Protein AF-A0AAD8SDP1-F1 (afdb_monomer)

InterPro domains:
  IPR009457 THH1/TOM1/TOM3 domain [PF06454] (27-296)
  IPR040226 THH1/TOM1/TOM3 [PTHR31142] (24-294)

Organism: Lolium multiflorum (NCBI:txid4521)

Radius of gyration: 23.74 Å; Cα contacts (8 Å, |Δi|>4): 248; chains: 1; bounding box: 88×32×62 Å

Nearest PDB structures (foldseek):
  7f54-assembly1_R  TM=5.900E-01  e=1.034E-01  Homo sapiens
  7piu-assembly1_R  TM=5.967E-01  e=1.520E-01  Homo sapiens
  7jh5-assembly1_A  TM=2.916E-01  e=2.075E+00  synthetic construct
  2v0o-assembly2_C  TM=3.143E-01  e=2.360E+00  Homo sapiens
  4tql-assembly2_B  TM=1.873E-01  e=9.596E-01  synthetic construct

Foldseek 3Di:
DDDDDDPDPDPDDDPVRVVVVVVVVVVVQVVLLPDPVNLLVLLLVLLVLLQVLLVLLVVLLVCQCVQCVPDPDDLSSVLSVLSNVLSNLSSVCSVCVVVLVPPPQLLSLVCSVCVSVLSQLLSLVSVLLVLVQVLCVVVVHDSPVSVVVSVVVSVVLVVVQVVLSVCCRVDVDLVSVLVNLLSSLVSLVVSLVSLCVSLVSSLVVLVPPPPPDPVSVLVSCLSNVLSVLSNVLSVLSNVLSVVCSVDVVSPLSPSSRSVSVSVNCVSNPSVSSVVNCVSVSDHDDRDDPDPPPPDD

Mean predicted aligned error: 8.08 Å

Solvent-accessible surface area (backbone atoms only — not comparable to full-atom values): 15991 Å² total; per-residue (Å²): 143,89,85,90,87,86,80,81,80,83,77,74,73,52,74,65,54,50,50,52,49,51,52,54,52,51,56,50,49,54,56,49,40,74,28,67,68,52,37,51,52,31,32,45,50,49,12,53,52,24,40,51,48,11,50,52,25,44,54,51,32,52,52,46,46,74,64,42,63,88,59,71,94,42,74,66,49,51,41,25,49,42,42,21,50,28,27,38,54,45,13,49,48,34,63,39,36,80,61,53,71,64,50,90,52,67,49,60,45,50,49,65,63,45,50,38,54,51,45,44,50,55,38,54,47,48,52,31,50,51,37,42,41,54,46,26,56,77,64,77,42,86,48,72,64,57,56,53,51,53,52,52,53,50,52,51,51,52,51,54,49,53,52,53,50,55,47,43,62,76,44,89,44,74,69,57,54,38,50,49,32,47,49,56,15,50,55,24,46,52,47,25,50,39,26,54,52,29,35,45,52,40,39,54,57,60,65,71,47,85,77,82,45,76,68,57,51,51,51,40,50,48,47,47,52,46,29,51,46,52,28,53,22,24,48,51,49,20,51,50,31,48,49,29,52,78,33,75,95,62,25,81,88,54,75,56,43,29,68,58,49,44,52,49,49,39,59,53,44,48,50,48,49,48,50,45,52,59,70,61,62,72,72,81,82,70,83,72,90,79,78,74,76,80,89,127

pLDDT: mean 87.0, std 13.59, range [44.19, 98.75]

Secondary structure (DSSP, 8-state):
-----------PPPHHHHHHHHHHHHHHHHHHHT-HHHHHHHHHHHHHHHHHHHHHHHHHHHHHHHH-SSS-S-HHHHHHHHHHHHHHHHHHHHHTHHHHTT-SSHHHHHHHHHHHHHHHHHHHHHHHHHHHHHHHHHTT---HHHHHHHHHHHHHHHHHHHHHHHHHHHS--HHHHHHHHHHHHHHHHHHHHHIIIIIHHHHHHHHHS---SHHHHHHHHHHHHHHHHHHHHHHHHHHHHHHHHH-GGG-TTSTT-HHHHHHHHIIIIIHHHHHHHHHT-PPPPPPPTT--PPP-

Sequence (296 aa):
MRKLASSSLSTLPSPQMAAAAALALGGWWEQVNGSPEWQDGAFFSLSAAYALVSAVALVQLIRIQLRVPEFGWTTQKVFHLMNFIVNGVRAVVFGLHAHVFLFQTKVYTLVLLELPGLLFFSTYTLLVLFWAEIYHQAKNLPTRKLRIIYIAVNSCIYVIQVCIWIYLGIHDNPLVELVCKIFISVISFIALLGFLIYGGRLFFMLRRFPIESKGRRKKLYEVGTVTAICFTCFLIRCIVMAVSSFDTDLSLEVLDHPILDFFYYMLTEILPSALVLFILRKLPPKRVPGQYQPIR

Structure (mmCIF, N/CA/C/O backbone):
data_AF-A0AAD8SDP1-F1
#
_entry.id   AF-A0AAD8SDP1-F1
#
loop_
_atom_site.group_PDB
_atom_site.id
_atom_site.type_symbol
_atom_site.label_atom_id
_atom_site.label_alt_id
_atom_site.label_comp_id
_atom_site.label_asym_id
_atom_site.label_entity_id
_atom_site.label_seq_id
_atom_site.pdbx_PDB_ins_code
_atom_site.Cartn_x
_atom_site.Cartn_y
_atom_site.Cartn_z
_atom_site.occupancy
_atom_site.B_iso_or_equiv
_atom_site.auth_seq_id
_atom_site.auth_comp_id
_atom_site.auth_asym_id
_atom_site.auth_atom_id
_atom_site.pdbx_PDB_model_num
ATOM 1 N N . MET A 1 1 ? 56.414 0.399 35.010 1.00 44.19 1 MET A N 1
ATOM 2 C CA . MET A 1 1 ? 55.399 -0.206 34.118 1.00 44.19 1 MET A CA 1
ATOM 3 C C . MET A 1 1 ? 54.214 0.748 33.967 1.00 44.19 1 MET A C 1
ATOM 5 O O . MET A 1 1 ? 53.343 0.757 34.820 1.00 44.19 1 MET A O 1
ATOM 9 N N . ARG A 1 2 ? 54.207 1.600 32.934 1.00 46.97 2 ARG A N 1
ATOM 10 C CA . ARG A 1 2 ? 53.030 2.356 32.459 1.00 46.97 2 ARG A CA 1
ATOM 11 C C . ARG A 1 2 ? 53.267 2.716 30.990 1.00 46.97 2 ARG A C 1
ATOM 13 O O . ARG A 1 2 ? 53.836 3.750 30.672 1.00 46.97 2 ARG A O 1
ATOM 20 N N . LYS A 1 3 ? 52.880 1.807 30.106 1.00 46.25 3 LYS A N 1
ATOM 21 C CA . LYS A 1 3 ? 52.571 2.067 28.699 1.00 46.25 3 LYS A CA 1
ATOM 22 C C . LYS A 1 3 ? 51.377 1.180 28.404 1.00 46.25 3 LYS A C 1
ATOM 24 O O . LYS A 1 3 ? 51.531 -0.026 28.532 1.00 46.25 3 LYS A O 1
ATOM 29 N N . LEU A 1 4 ? 50.227 1.788 28.125 1.00 50.75 4 LEU A N 1
ATOM 30 C CA . LEU A 1 4 ? 49.092 1.260 27.354 1.00 50.75 4 LEU A CA 1
ATOM 31 C C . LEU A 1 4 ? 47.921 2.236 27.535 1.00 50.75 4 LEU A C 1
ATOM 33 O O . LEU A 1 4 ? 47.039 2.039 28.363 1.00 50.75 4 LEU A O 1
ATOM 37 N N . ALA A 1 5 ? 47.966 3.334 26.787 1.00 51.59 5 ALA A N 1
ATOM 38 C CA . ALA A 1 5 ? 46.816 4.199 26.550 1.00 51.59 5 ALA A CA 1
ATOM 39 C C . ALA A 1 5 ? 47.027 4.924 25.217 1.00 51.59 5 ALA A C 1
ATOM 41 O O . ALA A 1 5 ? 47.398 6.091 25.188 1.00 51.59 5 ALA A O 1
ATOM 42 N N . SER A 1 6 ? 46.865 4.196 24.112 1.00 50.22 6 SER A N 1
ATOM 43 C CA . SER A 1 6 ? 46.609 4.782 22.791 1.00 50.22 6 SER A CA 1
ATOM 44 C C . SER A 1 6 ? 46.143 3.681 21.835 1.00 50.22 6 SER A C 1
ATOM 46 O O . SER A 1 6 ? 46.866 3.272 20.929 1.00 50.22 6 SER A O 1
ATOM 48 N N . SER A 1 7 ? 44.949 3.141 22.065 1.00 49.78 7 SER A N 1
ATOM 49 C CA . SER A 1 7 ? 44.261 2.334 21.060 1.00 49.78 7 SER A CA 1
ATOM 50 C C . SER A 1 7 ? 43.113 3.143 20.469 1.00 49.78 7 SER A C 1
ATOM 52 O O . SER A 1 7 ? 42.308 3.712 21.205 1.00 49.78 7 SER A O 1
ATOM 54 N N . SER A 1 8 ? 43.070 3.128 19.135 1.00 48.78 8 SER A N 1
ATOM 55 C CA . SER A 1 8 ? 41.950 3.472 18.252 1.00 48.78 8 SER A CA 1
ATOM 56 C C . SER A 1 8 ? 41.505 4.938 18.205 1.00 48.78 8 SER A C 1
ATOM 58 O O . SER A 1 8 ? 40.405 5.278 18.629 1.00 48.78 8 SER A O 1
ATOM 60 N N . LEU A 1 9 ? 42.318 5.783 17.561 1.00 47.28 9 LEU A N 1
ATOM 61 C CA . LEU A 1 9 ? 41.767 6.848 16.721 1.00 47.28 9 LEU A CA 1
ATOM 62 C C . LEU A 1 9 ? 41.316 6.176 15.413 1.00 47.28 9 LEU A C 1
ATOM 64 O O . LEU A 1 9 ? 42.135 5.575 14.719 1.00 47.28 9 LEU A O 1
ATOM 68 N N . SER A 1 10 ? 40.020 6.199 15.114 1.00 55.56 10 SER A N 1
ATOM 69 C CA . SER A 1 10 ? 39.463 5.720 13.849 1.00 55.56 10 SER A CA 1
ATOM 70 C C . SER A 1 10 ? 40.080 6.505 12.690 1.00 55.56 10 SER A C 1
ATOM 72 O O . SER A 1 10 ? 39.761 7.670 12.464 1.00 55.56 10 SER A O 1
ATOM 74 N N . THR A 1 11 ? 41.000 5.882 11.954 1.00 61.38 11 THR A N 1
ATOM 75 C CA . THR A 1 11 ? 41.542 6.451 10.719 1.00 61.38 11 THR A CA 1
ATOM 76 C C . THR A 1 11 ? 40.427 6.489 9.685 1.00 61.38 11 THR A C 1
ATOM 78 O O . THR A 1 11 ? 40.026 5.448 9.163 1.00 61.38 11 THR A O 1
ATOM 81 N N . LEU A 1 12 ? 39.901 7.687 9.424 1.00 60.00 12 LEU A N 1
ATOM 82 C CA . LEU A 1 12 ? 39.039 7.943 8.275 1.00 60.00 12 LEU A CA 1
ATOM 83 C C . LEU A 1 12 ? 39.778 7.483 7.004 1.00 60.00 12 LEU A C 1
ATOM 85 O O . LEU A 1 12 ? 40.974 7.768 6.876 1.00 60.00 12 LEU A O 1
ATOM 89 N N . PRO A 1 13 ? 39.117 6.747 6.093 1.00 67.81 13 PRO A N 1
ATOM 90 C CA . PRO A 1 13 ? 39.757 6.267 4.875 1.00 67.81 13 PRO A CA 1
ATOM 91 C C . PRO A 1 13 ? 40.318 7.447 4.079 1.00 67.81 13 PRO A C 1
ATOM 93 O O . PRO A 1 13 ? 39.685 8.501 3.981 1.00 67.81 13 PRO A O 1
ATOM 96 N N . SER A 1 14 ? 41.517 7.279 3.518 1.00 81.19 14 SER A N 1
ATOM 97 C CA . SER A 1 14 ? 42.099 8.305 2.653 1.00 81.19 14 SER A CA 1
ATOM 98 C C . SER A 1 14 ? 41.178 8.549 1.444 1.00 81.19 14 SER A C 1
ATOM 100 O O . SER A 1 14 ? 40.486 7.624 1.007 1.00 81.19 14 SER A O 1
ATOM 102 N N . PRO A 1 15 ? 41.170 9.758 0.853 1.00 80.50 15 PRO A N 1
ATOM 103 C CA . PRO A 1 15 ? 40.333 10.060 -0.313 1.00 80.50 15 PRO A CA 1
ATOM 104 C C . PRO A 1 15 ? 40.520 9.068 -1.471 1.00 80.50 15 PRO A C 1
ATOM 106 O O . PRO A 1 15 ? 39.569 8.735 -2.170 1.00 80.50 15 PRO A O 1
ATOM 109 N N . GLN A 1 16 ? 41.734 8.536 -1.632 1.00 82.56 16 GLN A N 1
ATOM 110 C CA . GLN A 1 16 ? 42.058 7.514 -2.630 1.00 82.56 16 GLN A CA 1
ATOM 111 C C . GLN A 1 16 ? 41.436 6.149 -2.302 1.00 82.56 16 GLN A C 1
ATOM 113 O O . GLN A 1 16 ? 40.917 5.491 -3.198 1.00 82.56 16 GLN A O 1
ATOM 118 N N . MET A 1 17 ? 41.430 5.733 -1.028 1.00 81.19 17 MET A N 1
ATOM 119 C CA . MET A 1 17 ? 40.734 4.512 -0.603 1.00 81.19 17 MET A CA 1
ATOM 120 C C . MET A 1 17 ? 39.218 4.640 -0.768 1.00 81.19 17 MET A C 1
ATOM 122 O O . MET A 1 17 ? 38.573 3.687 -1.195 1.00 81.19 17 MET A O 1
ATOM 126 N N . ALA A 1 18 ? 38.653 5.813 -0.467 1.00 81.50 18 ALA A N 1
ATOM 127 C CA . ALA A 1 18 ? 37.234 6.082 -0.684 1.00 81.50 18 ALA A CA 1
ATOM 128 C C . ALA A 1 18 ? 36.871 6.036 -2.179 1.00 81.50 18 ALA A C 1
ATOM 130 O O . ALA A 1 18 ? 35.878 5.412 -2.543 1.00 81.50 18 ALA A O 1
ATOM 131 N N . ALA A 1 19 ? 37.702 6.620 -3.048 1.00 82.75 19 ALA A N 1
ATOM 132 C CA . ALA A 1 19 ? 37.510 6.573 -4.498 1.00 82.75 19 ALA A CA 1
ATOM 133 C C . ALA A 1 19 ? 37.627 5.146 -5.062 1.00 82.75 19 ALA A C 1
ATOM 135 O O . ALA A 1 19 ? 36.796 4.732 -5.865 1.00 82.75 19 ALA A O 1
ATOM 136 N N . ALA A 1 20 ? 38.613 4.366 -4.607 1.00 83.12 20 ALA A N 1
ATOM 137 C CA . ALA A 1 20 ? 38.768 2.969 -5.009 1.00 83.12 20 ALA A CA 1
ATOM 138 C C . ALA A 1 20 ? 37.588 2.101 -4.542 1.00 83.12 20 ALA A C 1
ATOM 140 O O . ALA A 1 20 ? 37.090 1.279 -5.307 1.00 83.12 20 ALA A O 1
ATOM 141 N N . ALA A 1 21 ? 37.101 2.314 -3.314 1.00 81.81 21 ALA A N 1
ATOM 142 C CA . ALA A 1 21 ? 35.910 1.640 -2.808 1.00 81.81 21 ALA A CA 1
ATOM 143 C C . ALA A 1 21 ? 34.656 2.024 -3.607 1.00 81.81 21 ALA A C 1
ATOM 145 O O . ALA A 1 21 ? 33.867 1.148 -3.941 1.00 81.81 21 ALA A O 1
ATOM 146 N N . ALA A 1 22 ? 34.492 3.301 -3.962 1.00 82.94 22 ALA A N 1
ATOM 147 C CA . ALA A 1 22 ? 33.381 3.760 -4.793 1.00 82.94 22 ALA A CA 1
ATOM 148 C C . ALA A 1 22 ? 33.414 3.137 -6.199 1.00 82.94 22 ALA A C 1
ATOM 150 O O . ALA A 1 22 ? 32.384 2.679 -6.681 1.00 82.94 22 ALA A O 1
ATOM 151 N N . LEU A 1 23 ? 34.592 3.048 -6.826 1.00 84.75 23 LEU A N 1
ATOM 152 C CA . LEU A 1 23 ? 34.765 2.379 -8.120 1.00 84.75 23 LEU A CA 1
ATOM 153 C C . LEU A 1 23 ? 34.481 0.877 -8.038 1.00 84.75 23 LEU A C 1
ATOM 155 O O . LEU A 1 23 ? 33.807 0.333 -8.909 1.00 84.75 23 LEU A O 1
ATOM 159 N N . ALA A 1 24 ? 34.959 0.208 -6.986 1.00 83.19 24 ALA A N 1
ATOM 160 C CA . ALA A 1 24 ? 34.695 -1.211 -6.769 1.00 83.19 24 ALA A CA 1
ATOM 161 C C . ALA A 1 24 ? 33.200 -1.486 -6.536 1.00 83.19 24 ALA A C 1
ATOM 163 O O . ALA A 1 24 ? 32.655 -2.436 -7.092 1.00 83.19 24 ALA A O 1
ATOM 164 N N . LEU A 1 25 ? 32.529 -0.632 -5.757 1.00 82.12 25 LEU A N 1
ATOM 165 C CA . LEU A 1 25 ? 31.082 -0.699 -5.545 1.00 82.12 25 LEU A CA 1
ATOM 166 C C . LEU A 1 25 ? 30.306 -0.436 -6.839 1.00 82.12 25 LEU A C 1
ATOM 168 O O . LEU A 1 25 ? 29.356 -1.160 -7.116 1.00 82.12 25 LEU A O 1
ATOM 172 N N . GLY A 1 26 ? 30.730 0.545 -7.642 1.00 81.44 26 GLY A N 1
ATOM 173 C CA . GLY A 1 26 ? 30.138 0.827 -8.950 1.00 81.44 26 GLY A CA 1
ATOM 174 C C . GLY A 1 26 ? 30.262 -0.358 -9.907 1.00 81.44 26 GLY A C 1
ATOM 175 O O . GLY A 1 26 ? 29.267 -0.801 -10.464 1.00 81.44 26 GLY A O 1
ATOM 176 N N . GLY A 1 27 ? 31.457 -0.946 -10.027 1.00 83.50 27 GLY A N 1
ATOM 177 C CA . GLY A 1 27 ? 31.674 -2.125 -10.873 1.00 83.50 27 GLY A CA 1
ATOM 178 C C . GLY A 1 27 ? 30.872 -3.352 -10.425 1.00 83.50 27 GLY A C 1
ATOM 179 O O . GLY A 1 27 ? 30.352 -4.088 -11.262 1.00 83.50 27 GLY A O 1
ATOM 180 N N . TRP A 1 28 ? 30.722 -3.556 -9.112 1.00 85.62 28 TRP A N 1
ATOM 181 C CA . TRP A 1 28 ? 29.848 -4.602 -8.577 1.00 85.62 28 TRP A CA 1
ATOM 182 C C . TRP A 1 28 ? 28.370 -4.340 -8.898 1.00 85.62 28 TRP A C 1
ATOM 184 O O . TRP A 1 28 ? 27.657 -5.267 -9.273 1.00 85.62 28 TRP A O 1
ATOM 194 N N . TRP A 1 29 ? 27.916 -3.088 -8.789 1.00 80.19 29 TRP A N 1
ATOM 195 C CA . TRP A 1 29 ? 26.534 -2.706 -9.087 1.00 80.19 29 TRP A CA 1
ATOM 196 C C . TRP A 1 29 ? 26.161 -2.983 -10.546 1.00 80.19 29 TRP A C 1
ATOM 198 O O . TRP A 1 29 ? 25.131 -3.602 -10.804 1.00 80.19 29 TRP A O 1
ATOM 208 N N . GLU A 1 30 ? 27.035 -2.618 -11.487 1.00 80.50 30 GLU A N 1
ATOM 209 C CA . GLU A 1 30 ? 26.856 -2.911 -12.916 1.00 80.50 30 GLU A CA 1
ATOM 210 C C . GLU A 1 30 ? 26.750 -4.416 -13.186 1.00 80.50 30 GLU A C 1
ATOM 212 O O . GLU A 1 30 ? 25.873 -4.872 -13.922 1.00 80.50 30 GLU A O 1
ATOM 217 N N . GLN A 1 31 ? 27.604 -5.215 -12.537 1.00 83.19 31 GLN A N 1
ATOM 218 C CA . GLN A 1 31 ? 27.578 -6.669 -12.680 1.00 83.19 31 GLN A CA 1
ATOM 219 C C . GLN A 1 31 ? 26.254 -7.276 -12.195 1.00 83.19 31 GLN A C 1
ATOM 221 O O . GLN A 1 31 ? 25.748 -8.213 -12.814 1.00 83.19 31 GLN A O 1
ATOM 226 N N . VAL A 1 32 ? 25.703 -6.773 -11.088 1.00 82.62 32 VAL A N 1
ATOM 227 C CA . VAL A 1 32 ? 24.428 -7.263 -10.551 1.00 82.62 32 VAL A CA 1
ATOM 228 C C . VAL A 1 32 ? 23.259 -6.827 -11.432 1.00 82.62 32 VAL A C 1
ATOM 230 O O . VAL A 1 32 ? 22.424 -7.667 -11.764 1.00 82.62 32 VAL A O 1
ATOM 233 N N . ASN A 1 33 ? 23.206 -5.560 -11.845 1.00 80.06 33 ASN A N 1
ATOM 234 C CA . ASN A 1 33 ? 22.118 -5.052 -12.687 1.00 80.06 33 ASN A CA 1
ATOM 235 C C . ASN A 1 33 ? 22.022 -5.812 -14.015 1.00 80.06 33 ASN A C 1
ATOM 237 O O . ASN A 1 33 ? 20.927 -6.161 -14.449 1.00 80.06 33 ASN A O 1
ATOM 241 N N . GLY A 1 34 ? 23.170 -6.149 -14.614 1.00 77.12 34 GLY A N 1
ATOM 242 C CA . GLY A 1 34 ? 23.234 -6.923 -15.853 1.00 77.12 34 GLY A CA 1
ATOM 243 C C . GLY A 1 34 ? 23.039 -8.436 -15.696 1.00 77.12 34 GLY A C 1
ATOM 244 O O . GLY A 1 34 ? 23.109 -9.147 -16.697 1.00 77.12 34 GLY A O 1
ATOM 245 N N . SER A 1 35 ? 22.841 -8.962 -14.480 1.00 85.38 35 SER A N 1
ATOM 246 C CA . SER A 1 35 ? 22.752 -10.407 -14.234 1.00 85.38 35 SER A CA 1
ATOM 247 C C . SER A 1 35 ? 21.299 -10.907 -14.195 1.00 85.38 35 SER A C 1
ATOM 249 O O . SER A 1 35 ? 20.569 -10.582 -13.253 1.00 85.38 35 SER A O 1
ATOM 251 N N . PRO A 1 36 ? 20.886 -11.787 -15.132 1.00 84.56 36 PRO A N 1
ATOM 252 C CA . PRO A 1 36 ? 19.542 -12.373 -15.125 1.00 84.56 36 PRO A CA 1
ATOM 253 C C . PRO A 1 36 ? 19.244 -13.190 -13.862 1.00 84.56 36 PRO A C 1
ATOM 255 O O . PRO A 1 36 ? 18.128 -13.170 -13.358 1.00 84.56 36 PRO A O 1
ATOM 258 N N . GLU A 1 37 ? 20.250 -13.869 -13.302 1.00 87.88 37 GLU A N 1
ATOM 259 C CA . GLU A 1 37 ? 20.087 -14.680 -12.088 1.00 87.88 37 GLU A CA 1
ATOM 260 C C . GLU A 1 37 ? 19.731 -13.823 -10.864 1.00 87.88 37 GLU A C 1
ATOM 262 O O . GLU A 1 37 ? 18.890 -14.212 -10.051 1.00 87.88 37 GLU A O 1
ATOM 267 N N . TRP A 1 38 ? 20.341 -12.638 -10.738 1.00 88.81 38 TRP A N 1
ATOM 268 C CA . TRP A 1 38 ? 20.013 -11.690 -9.670 1.00 88.81 38 TRP A CA 1
ATOM 269 C C . TRP A 1 38 ? 18.624 -11.084 -9.852 1.00 88.81 38 TRP A C 1
ATOM 271 O O . TRP A 1 38 ? 17.908 -10.916 -8.862 1.00 88.81 38 TRP A O 1
ATOM 281 N N . GLN A 1 39 ? 18.227 -10.796 -11.095 1.00 87.12 39 GLN A N 1
ATOM 282 C CA . GLN A 1 39 ? 16.882 -10.317 -11.412 1.00 87.12 39 GLN A CA 1
ATOM 283 C C . GLN A 1 39 ? 15.814 -11.358 -11.061 1.00 87.12 39 GLN A C 1
ATOM 285 O O . GLN A 1 39 ? 14.909 -11.074 -10.273 1.00 87.12 39 GLN A O 1
ATOM 290 N N . ASP A 1 40 ? 15.966 -12.589 -11.550 1.00 90.50 40 ASP A N 1
ATOM 291 C CA . ASP A 1 40 ? 15.059 -13.698 -11.249 1.00 90.50 40 ASP A CA 1
ATOM 292 C C . ASP A 1 40 ? 14.995 -13.969 -9.743 1.00 90.50 40 ASP A C 1
ATOM 294 O O . ASP A 1 40 ? 13.912 -14.081 -9.161 1.00 90.50 40 ASP A O 1
ATOM 298 N N . GLY A 1 41 ? 16.155 -14.022 -9.083 1.00 92.12 41 GLY A N 1
ATOM 299 C CA . GLY A 1 41 ? 16.247 -14.217 -7.641 1.00 92.12 41 GLY A CA 1
ATOM 300 C C . GLY A 1 41 ? 15.496 -13.140 -6.854 1.00 92.12 41 GLY A C 1
ATOM 301 O O . GLY A 1 41 ? 14.751 -13.465 -5.922 1.00 92.12 41 GLY A O 1
ATOM 302 N N . ALA A 1 42 ? 15.640 -11.868 -7.237 1.00 92.12 42 ALA A N 1
ATOM 303 C CA . ALA A 1 42 ? 14.946 -10.752 -6.604 1.00 92.12 42 ALA A CA 1
ATOM 304 C C . ALA A 1 42 ? 13.425 -10.832 -6.809 1.00 92.12 42 ALA A C 1
ATOM 306 O O . ALA A 1 42 ? 12.672 -10.760 -5.831 1.00 92.12 42 ALA A O 1
ATOM 307 N N . PHE A 1 43 ? 12.954 -11.037 -8.043 1.00 92.06 43 PHE A N 1
ATOM 308 C CA . PHE A 1 43 ? 11.520 -11.050 -8.345 1.00 92.06 43 PHE A CA 1
ATOM 309 C C . PHE A 1 43 ? 10.803 -12.279 -7.793 1.00 92.06 43 PHE A C 1
ATOM 311 O O . PHE A 1 43 ? 9.732 -12.129 -7.199 1.00 92.06 43 PHE A O 1
ATOM 318 N N . PHE A 1 44 ? 11.402 -13.471 -7.839 1.00 95.19 44 PHE A N 1
ATOM 319 C CA . PHE A 1 44 ? 10.817 -14.636 -7.170 1.00 95.19 44 PHE A CA 1
ATOM 320 C C . PHE A 1 44 ? 10.787 -14.475 -5.647 1.00 95.19 44 PHE A C 1
ATOM 322 O O . PHE A 1 44 ? 9.806 -14.868 -5.009 1.00 95.19 44 PHE A O 1
ATOM 329 N N . SER A 1 45 ? 11.802 -13.837 -5.055 1.00 96.25 45 SER A N 1
ATOM 330 C CA . SER A 1 45 ? 11.798 -13.521 -3.622 1.00 96.25 45 SER A CA 1
ATOM 331 C C . SER A 1 45 ? 10.680 -12.541 -3.256 1.00 96.25 45 SER A C 1
ATOM 333 O O . SER A 1 45 ? 9.956 -12.770 -2.283 1.00 96.25 45 SER A O 1
ATOM 335 N N . LEU A 1 46 ? 10.483 -11.482 -4.053 1.00 96.19 46 LEU A N 1
ATOM 336 C CA . LEU A 1 46 ? 9.356 -10.560 -3.890 1.00 96.19 46 LEU A CA 1
ATOM 337 C C . LEU A 1 46 ? 8.020 -11.290 -4.043 1.00 96.19 46 LEU A C 1
ATOM 339 O O . LEU A 1 46 ? 7.148 -11.147 -3.186 1.00 96.19 46 LEU A O 1
ATOM 343 N N . SER A 1 47 ? 7.866 -12.103 -5.090 1.00 97.44 47 SER A N 1
ATOM 344 C CA . SER A 1 47 ? 6.655 -12.888 -5.345 1.00 97.44 47 SER A CA 1
ATOM 345 C C . SER A 1 47 ? 6.296 -13.767 -4.145 1.00 97.44 47 SER A C 1
ATOM 347 O O . SER A 1 47 ? 5.173 -13.694 -3.637 1.00 97.44 47 SER A O 1
ATOM 349 N N . ALA A 1 48 ? 7.265 -14.519 -3.615 1.00 98.44 48 ALA A N 1
ATOM 350 C CA . ALA A 1 48 ? 7.075 -15.366 -2.442 1.00 98.44 48 ALA A CA 1
ATOM 351 C C . ALA A 1 48 ? 6.682 -14.557 -1.193 1.00 98.44 48 ALA A C 1
ATOM 353 O O . ALA A 1 48 ? 5.769 -14.945 -0.457 1.00 98.44 48 ALA A O 1
ATOM 354 N N . ALA A 1 49 ? 7.324 -13.409 -0.961 1.00 98.56 49 ALA A N 1
ATOM 355 C CA . ALA A 1 49 ? 7.012 -12.539 0.168 1.00 98.56 49 ALA A CA 1
ATOM 356 C C . ALA A 1 49 ? 5.594 -11.945 0.071 1.00 98.56 49 ALA A C 1
ATOM 358 O O . ALA A 1 49 ? 4.834 -11.995 1.043 1.00 98.56 49 ALA A O 1
ATOM 359 N N . TYR A 1 50 ? 5.194 -11.449 -1.102 1.00 98.62 50 TYR A N 1
ATOM 360 C CA . TYR A 1 50 ? 3.834 -10.966 -1.347 1.00 98.62 50 TYR A CA 1
ATOM 361 C C . TYR A 1 50 ? 2.789 -12.078 -1.212 1.00 98.62 50 TYR A C 1
ATOM 363 O O . TYR A 1 50 ? 1.749 -11.868 -0.581 1.00 98.62 50 TYR A O 1
ATOM 371 N N . ALA A 1 51 ? 3.068 -13.276 -1.734 1.00 98.75 51 ALA A N 1
ATOM 372 C CA . ALA A 1 51 ? 2.182 -14.431 -1.609 1.00 98.75 51 ALA A CA 1
ATOM 373 C C . ALA A 1 51 ? 1.962 -14.807 -0.137 1.00 98.75 51 ALA A C 1
ATOM 375 O O . ALA A 1 51 ? 0.826 -15.049 0.281 1.00 98.75 51 ALA A O 1
ATOM 376 N N . LEU A 1 52 ? 3.021 -14.774 0.679 1.00 98.75 52 LEU A N 1
ATOM 377 C CA . LEU A 1 52 ? 2.926 -15.009 2.118 1.00 98.75 52 LEU A CA 1
ATOM 378 C C . LEU A 1 52 ? 2.042 -13.961 2.810 1.00 98.75 52 LEU A C 1
ATOM 380 O O . LEU A 1 52 ? 1.148 -14.321 3.580 1.00 98.75 52 LEU A O 1
ATOM 384 N N . VAL A 1 53 ? 2.249 -12.670 2.532 1.00 98.69 53 VAL A N 1
ATOM 385 C CA . VAL A 1 53 ? 1.427 -11.590 3.107 1.00 98.69 53 VAL A CA 1
ATOM 386 C C . VAL A 1 53 ? -0.038 -11.721 2.674 1.00 98.69 53 VAL A C 1
ATOM 388 O O . VAL A 1 53 ? -0.939 -11.602 3.509 1.00 98.69 53 VAL A O 1
ATOM 391 N N . SER A 1 54 ? -0.282 -12.029 1.397 1.00 98.75 54 SER A N 1
ATOM 392 C CA . SER A 1 54 ? -1.618 -12.276 0.846 1.00 98.75 54 SER A CA 1
ATOM 393 C C . SER A 1 54 ? -2.315 -13.438 1.565 1.00 98.75 54 SER A C 1
ATOM 395 O O . SER A 1 54 ? -3.436 -13.283 2.062 1.00 98.75 54 SER A O 1
ATOM 397 N N . ALA A 1 55 ? -1.626 -14.571 1.736 1.00 98.69 55 ALA A N 1
ATOM 398 C CA . ALA A 1 55 ? -2.145 -15.730 2.458 1.00 98.69 55 ALA A CA 1
ATOM 399 C C . ALA A 1 55 ? -2.475 -15.398 3.924 1.00 98.69 55 ALA A C 1
ATOM 401 O O . ALA A 1 55 ? -3.547 -15.756 4.418 1.00 98.69 55 ALA A O 1
ATOM 402 N N . VAL A 1 56 ? -1.603 -14.656 4.619 1.00 98.56 56 VAL A N 1
ATOM 403 C CA . VAL A 1 56 ? -1.863 -14.196 5.993 1.00 98.56 56 VAL A CA 1
ATOM 404 C C . VAL A 1 56 ? -3.116 -13.319 6.053 1.00 98.56 56 VAL A C 1
ATOM 406 O O . VAL A 1 56 ? -3.952 -13.522 6.938 1.00 98.56 56 VAL A O 1
ATOM 409 N N . ALA A 1 57 ? -3.284 -12.378 5.120 1.00 98.44 57 ALA A N 1
ATOM 410 C CA . ALA A 1 57 ? -4.463 -11.517 5.059 1.00 98.44 57 ALA A CA 1
ATOM 411 C C . ALA A 1 57 ? -5.755 -12.326 4.843 1.00 98.44 57 ALA A C 1
ATOM 413 O O . ALA A 1 57 ? -6.748 -12.092 5.539 1.00 98.44 57 ALA A O 1
ATOM 414 N N . LEU A 1 58 ? -5.728 -13.326 3.955 1.00 98.56 58 LEU A N 1
ATOM 415 C CA . LEU A 1 58 ? -6.863 -14.218 3.706 1.00 98.56 58 LEU A CA 1
ATOM 416 C C . LEU A 1 58 ? -7.218 -15.054 4.940 1.00 98.56 58 LEU A C 1
ATOM 418 O O . LEU A 1 58 ? -8.381 -15.116 5.340 1.00 98.56 58 LEU A O 1
ATOM 422 N N . VAL A 1 59 ? -6.220 -15.652 5.595 1.00 98.31 59 VAL A N 1
ATOM 423 C CA . VAL A 1 59 ? -6.429 -16.416 6.833 1.00 98.31 59 VAL A CA 1
ATOM 424 C C . VAL A 1 59 ? -7.029 -15.522 7.920 1.00 98.31 59 VAL A C 1
ATOM 426 O O . VAL A 1 59 ? -7.956 -15.936 8.620 1.00 98.31 59 VAL A O 1
ATOM 429 N N . GLN A 1 60 ? -6.549 -14.283 8.063 1.00 97.88 60 GLN A N 1
ATOM 430 C CA . GLN A 1 60 ? -7.123 -13.319 9.003 1.00 97.88 60 GLN A CA 1
ATOM 431 C C . GLN A 1 60 ? -8.579 -12.976 8.655 1.00 97.88 60 GLN A C 1
ATOM 433 O O . GLN A 1 60 ? -9.425 -12.992 9.553 1.00 97.88 60 GLN A O 1
ATOM 438 N N . LEU A 1 61 ? -8.898 -12.743 7.378 1.00 97.56 61 LEU A N 1
ATOM 439 C CA . LEU A 1 61 ? -10.264 -12.493 6.910 1.00 97.56 61 LEU A CA 1
ATOM 440 C C . LEU A 1 61 ? -11.204 -13.656 7.250 1.00 97.56 61 LEU A C 1
ATOM 442 O O . LEU A 1 61 ? -12.246 -13.437 7.871 1.00 97.56 61 LEU A O 1
ATOM 446 N N . ILE A 1 62 ? -10.816 -14.888 6.907 1.00 97.12 62 ILE A N 1
ATOM 447 C CA . ILE A 1 62 ? -11.598 -16.101 7.189 1.00 97.12 62 ILE A CA 1
ATOM 448 C C . ILE A 1 62 ? -11.827 -16.239 8.695 1.00 97.12 62 ILE A C 1
ATOM 450 O O . ILE A 1 62 ? -12.958 -16.427 9.145 1.00 97.12 62 ILE A O 1
ATOM 454 N N . ARG A 1 63 ? -10.775 -16.069 9.505 1.00 96.25 63 ARG A N 1
ATOM 455 C CA . ARG A 1 63 ? -10.887 -16.131 10.969 1.00 96.25 63 ARG A CA 1
ATOM 456 C C . ARG A 1 63 ? -11.855 -15.092 11.521 1.00 96.25 63 ARG A C 1
ATOM 458 O O . ARG A 1 63 ? -12.588 -15.408 12.453 1.00 96.25 63 ARG A O 1
ATOM 465 N N . ILE A 1 64 ? -11.867 -13.872 10.984 1.00 94.94 64 ILE A N 1
ATOM 466 C CA . ILE A 1 64 ? -12.809 -12.827 11.405 1.00 94.94 64 ILE A CA 1
ATOM 467 C C . ILE A 1 64 ? -14.235 -13.194 10.980 1.00 94.94 64 ILE A C 1
ATOM 469 O O . ILE A 1 64 ? -15.140 -13.109 11.806 1.00 94.94 64 ILE A O 1
ATOM 473 N N . GLN A 1 65 ? -14.441 -13.644 9.739 1.00 94.69 65 GLN A N 1
ATOM 474 C CA . GLN A 1 65 ? -15.760 -14.035 9.233 1.00 94.69 65 GLN A CA 1
ATOM 475 C C . GLN A 1 65 ? -16.373 -15.188 10.040 1.00 94.69 65 GLN A C 1
ATOM 477 O O . GLN A 1 65 ? -17.548 -15.126 10.383 1.00 94.69 65 GLN A O 1
ATOM 482 N N . LEU A 1 66 ? -15.574 -16.194 10.405 1.00 93.88 66 LEU A N 1
ATOM 483 C CA . LEU A 1 66 ? -16.019 -17.319 11.234 1.00 93.88 66 LEU A CA 1
ATOM 484 C C . LEU A 1 66 ? -16.215 -16.938 12.708 1.00 93.88 66 LEU A C 1
ATOM 486 O O . LEU A 1 66 ? -17.036 -17.530 13.404 1.00 93.88 66 LEU A O 1
ATOM 490 N N . ARG A 1 67 ? -15.442 -15.972 13.221 1.00 92.81 67 ARG A N 1
ATOM 491 C CA . ARG A 1 67 ? -15.532 -15.524 14.620 1.00 92.81 67 ARG A CA 1
ATOM 492 C C . ARG A 1 67 ? -16.802 -14.724 14.886 1.00 92.81 67 ARG A C 1
ATOM 494 O O . ARG A 1 67 ? -17.326 -14.823 15.994 1.00 92.81 67 ARG A O 1
ATOM 501 N N . VAL A 1 68 ? -17.202 -13.910 13.914 1.00 91.31 68 VAL A N 1
ATOM 502 C CA . VAL A 1 68 ? -18.315 -12.961 13.996 1.00 91.31 68 VAL A CA 1
ATOM 503 C C . VAL A 1 68 ? -19.092 -12.897 12.667 1.00 91.31 68 VAL A C 1
ATOM 505 O O . VAL A 1 68 ? -18.995 -11.904 11.929 1.00 91.31 68 VAL A O 1
ATOM 508 N N . PRO A 1 69 ? -19.832 -13.964 12.310 1.00 88.31 69 PRO A N 1
ATOM 509 C CA . PRO A 1 69 ? -20.636 -13.993 11.089 1.00 88.31 69 PRO A CA 1
ATOM 510 C C . PRO A 1 69 ? -21.814 -13.006 11.121 1.00 88.31 69 PRO A C 1
ATOM 512 O O . PRO A 1 69 ? -22.244 -12.543 10.069 1.00 88.31 69 PRO A O 1
ATOM 515 N N . GLU A 1 70 ? -22.311 -12.652 12.309 1.00 89.38 70 GLU A N 1
ATOM 516 C CA . GLU A 1 70 ? -23.477 -11.785 12.508 1.00 89.38 70 GLU A CA 1
ATOM 517 C C . GLU A 1 70 ? -23.222 -10.318 12.141 1.00 89.38 70 GLU A C 1
ATOM 519 O O . GLU A 1 70 ? -24.126 -9.604 11.707 1.00 89.38 70 GLU A O 1
ATOM 524 N N . PHE A 1 71 ? -21.981 -9.856 12.291 1.00 83.31 71 PHE A N 1
ATOM 525 C CA . PHE A 1 71 ? -21.573 -8.556 11.784 1.00 83.31 71 PHE A CA 1
ATOM 526 C C . PHE A 1 71 ? -21.200 -8.769 10.321 1.00 83.31 71 PHE A C 1
ATOM 528 O O . PHE A 1 71 ? -20.243 -9.488 10.062 1.00 83.31 71 PHE A O 1
ATOM 535 N N . GLY A 1 72 ? -21.943 -8.185 9.376 1.00 89.44 72 GLY A N 1
ATOM 536 C CA . GLY A 1 72 ? -21.700 -8.326 7.932 1.00 89.44 72 GLY A CA 1
ATOM 537 C C . GLY A 1 72 ? -20.327 -7.802 7.468 1.00 89.44 72 GLY A C 1
ATOM 538 O O . GLY A 1 72 ? -19.293 -8.006 8.110 1.00 89.44 72 GLY A O 1
ATOM 539 N N . TRP A 1 73 ? -20.272 -7.108 6.333 1.00 92.94 73 TRP A N 1
ATOM 540 C CA . TRP A 1 73 ? -19.009 -6.565 5.818 1.00 92.94 73 TRP A CA 1
ATOM 541 C C . TRP A 1 73 ? -18.571 -5.306 6.578 1.00 92.94 73 TRP A C 1
ATOM 543 O O . TRP A 1 73 ? -19.034 -4.197 6.319 1.00 92.94 73 TRP A O 1
ATOM 553 N N . THR A 1 74 ? -17.662 -5.484 7.540 1.00 92.88 74 THR A N 1
ATOM 554 C CA . THR A 1 74 ? -17.051 -4.387 8.306 1.00 92.88 74 THR A CA 1
ATOM 555 C C . THR A 1 74 ? -15.828 -3.815 7.588 1.00 92.88 74 THR A C 1
ATOM 557 O O . THR A 1 74 ? -15.178 -4.510 6.808 1.00 92.88 74 THR A O 1
ATOM 560 N N . THR A 1 75 ? -15.444 -2.575 7.916 1.00 92.62 75 THR A N 1
ATOM 561 C CA . THR A 1 75 ? -14.220 -1.938 7.391 1.00 92.62 75 THR A CA 1
ATOM 562 C C . THR A 1 75 ? -12.974 -2.805 7.616 1.00 92.62 75 THR A C 1
ATOM 564 O O . THR A 1 75 ? -12.109 -2.870 6.752 1.00 92.62 75 THR A O 1
ATOM 567 N N . GLN A 1 76 ? -12.905 -3.537 8.735 1.00 93.25 76 GLN A N 1
ATOM 568 C CA . GLN A 1 76 ? -11.814 -4.476 9.010 1.00 93.25 76 GLN A CA 1
ATOM 569 C C . GLN A 1 76 ? -11.791 -5.651 8.018 1.00 93.25 76 GLN A C 1
ATOM 571 O O . GLN A 1 76 ? -10.731 -5.980 7.494 1.00 93.25 76 GLN A O 1
ATOM 576 N N . LYS A 1 77 ? -12.944 -6.276 7.731 1.00 95.44 77 LYS A N 1
ATOM 577 C CA . LYS A 1 77 ? -13.028 -7.366 6.742 1.00 95.44 77 LYS A CA 1
ATOM 578 C C . LYS A 1 77 ? -12.648 -6.870 5.347 1.00 95.44 77 LYS A C 1
ATOM 580 O O . LYS A 1 77 ? -11.879 -7.532 4.660 1.00 95.44 77 LYS A O 1
ATOM 585 N N . VAL A 1 78 ? -13.120 -5.680 4.969 1.00 96.94 78 VAL A N 1
ATOM 586 C CA . VAL A 1 78 ? -12.752 -5.040 3.697 1.00 96.94 78 VAL A CA 1
ATOM 587 C C . VAL A 1 78 ? -11.245 -4.774 3.639 1.00 96.94 78 VAL A C 1
ATOM 589 O O . VAL A 1 78 ? -10.618 -5.120 2.648 1.00 96.94 78 VAL A O 1
ATOM 592 N N . PHE A 1 79 ? -10.632 -4.264 4.710 1.00 97.44 79 PHE A N 1
ATOM 593 C CA . PHE A 1 79 ? -9.186 -4.029 4.761 1.00 97.44 79 PHE A CA 1
ATOM 594 C C . PHE A 1 79 ? -8.363 -5.310 4.548 1.00 97.44 79 PHE A C 1
ATOM 596 O O . PHE A 1 79 ? -7.392 -5.296 3.792 1.00 97.44 79 PHE A O 1
ATOM 603 N N . HIS A 1 80 ? -8.750 -6.431 5.168 1.00 98.00 80 HIS A N 1
ATOM 604 C CA . HIS A 1 80 ? -8.070 -7.714 4.951 1.00 98.00 80 HIS A CA 1
ATOM 605 C C . HIS A 1 80 ? -8.309 -8.275 3.545 1.00 98.00 80 HIS A C 1
ATOM 607 O O . HIS A 1 80 ? -7.373 -8.792 2.943 1.00 98.00 80 HIS A O 1
ATOM 613 N N . LEU A 1 81 ? -9.524 -8.137 3.004 1.00 98.44 81 LEU A N 1
ATOM 614 C CA . LEU A 1 81 ? -9.828 -8.527 1.626 1.00 98.44 81 LEU A CA 1
ATOM 615 C C . LEU A 1 81 ? -8.984 -7.733 0.624 1.00 98.44 81 LEU A C 1
ATOM 617 O O . LEU A 1 81 ? -8.376 -8.318 -0.266 1.00 98.44 81 LEU A O 1
ATOM 621 N N . MET A 1 82 ? -8.903 -6.414 0.791 1.00 98.25 82 MET A N 1
ATOM 622 C CA . MET A 1 82 ? -8.091 -5.563 -0.075 1.00 98.25 82 MET A CA 1
ATOM 623 C C . MET A 1 82 ? -6.602 -5.902 0.040 1.00 98.25 82 MET A C 1
ATOM 625 O O . MET A 1 82 ? -5.938 -5.991 -0.984 1.00 98.25 82 MET A O 1
ATOM 629 N N . ASN A 1 83 ? -6.095 -6.190 1.248 1.00 98.38 83 ASN A N 1
ATOM 630 C CA . ASN A 1 83 ? -4.723 -6.676 1.436 1.00 98.38 83 ASN A CA 1
ATOM 631 C C . ASN A 1 83 ? -4.471 -8.016 0.732 1.00 98.38 83 ASN A C 1
ATOM 633 O O . ASN A 1 83 ? -3.425 -8.181 0.109 1.00 98.38 83 ASN A O 1
ATOM 637 N N . PHE A 1 84 ? -5.410 -8.961 0.815 1.00 98.62 84 PHE A N 1
ATOM 638 C CA . PHE A 1 84 ? -5.324 -10.227 0.087 1.00 98.62 84 PHE A CA 1
ATOM 639 C C . PHE A 1 84 ? -5.213 -9.982 -1.424 1.00 98.62 84 PHE A C 1
ATOM 641 O O . PHE A 1 84 ? -4.299 -10.512 -2.054 1.00 98.62 84 PHE A O 1
ATOM 648 N N . ILE A 1 85 ? -6.081 -9.127 -1.974 1.00 98.44 85 ILE A N 1
ATOM 649 C CA . ILE A 1 85 ? -6.106 -8.802 -3.405 1.00 98.44 85 ILE A CA 1
ATOM 650 C C . ILE A 1 85 ? -4.820 -8.092 -3.830 1.00 98.44 85 ILE A C 1
ATOM 652 O O . ILE A 1 85 ? -4.153 -8.570 -4.738 1.00 98.44 85 ILE A O 1
ATOM 656 N N . VAL A 1 86 ? -4.437 -6.986 -3.184 1.00 97.81 86 VAL A N 1
ATOM 657 C CA . VAL A 1 86 ? -3.278 -6.190 -3.621 1.00 97.81 86 VAL A CA 1
ATOM 658 C C . VAL A 1 86 ? -1.980 -6.990 -3.564 1.00 97.81 86 VAL A C 1
ATOM 660 O O . VAL A 1 86 ? -1.249 -7.034 -4.551 1.00 97.81 86 VAL A O 1
ATOM 663 N N . ASN A 1 87 ? -1.725 -7.691 -2.454 1.00 98.50 87 ASN A N 1
ATOM 664 C CA . ASN A 1 87 ? -0.526 -8.514 -2.319 1.00 98.50 87 ASN A CA 1
ATOM 665 C C . ASN A 1 87 ? -0.597 -9.733 -3.253 1.00 98.50 87 ASN A C 1
ATOM 667 O O . ASN A 1 87 ? 0.417 -10.133 -3.804 1.00 98.50 87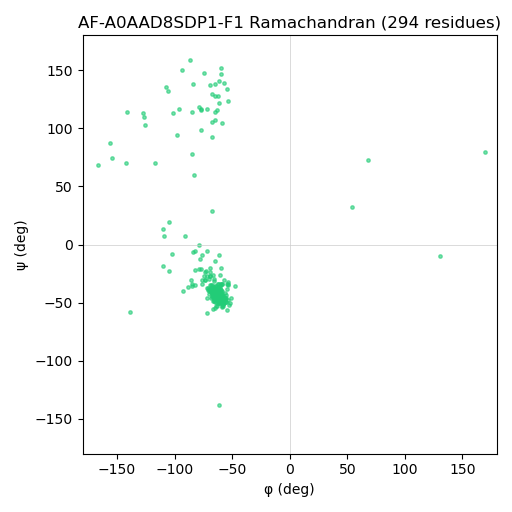 ASN A O 1
ATOM 671 N N . GLY A 1 88 ? -1.784 -10.305 -3.480 1.00 98.25 88 GLY A N 1
ATOM 672 C CA . GLY A 1 88 ? -1.965 -11.434 -4.396 1.00 98.25 88 GLY A CA 1
ATOM 673 C C . GLY A 1 88 ? -1.686 -11.060 -5.852 1.00 98.25 88 GLY A C 1
ATOM 674 O O . GLY A 1 88 ? -0.911 -11.737 -6.519 1.00 98.25 88 GLY A O 1
ATOM 675 N N . VAL A 1 89 ? -2.251 -9.946 -6.330 1.00 96.81 89 VAL A N 1
ATOM 676 C CA . VAL A 1 89 ? -1.981 -9.424 -7.679 1.00 96.81 89 VAL A CA 1
ATOM 677 C C . VAL A 1 89 ? -0.492 -9.121 -7.833 1.00 96.81 89 VAL A C 1
ATOM 679 O O . VAL A 1 89 ? 0.114 -9.537 -8.814 1.00 96.81 89 VAL A O 1
ATOM 682 N N . ARG A 1 90 ? 0.125 -8.468 -6.842 1.00 96.00 90 ARG A N 1
ATOM 683 C CA . ARG A 1 90 ? 1.558 -8.161 -6.868 1.00 96.00 90 ARG A CA 1
ATOM 684 C C . ARG A 1 90 ? 2.431 -9.421 -6.898 1.00 96.00 90 ARG A C 1
ATOM 686 O O . ARG A 1 90 ? 3.391 -9.472 -7.661 1.00 96.00 90 ARG A O 1
ATOM 693 N N . ALA A 1 91 ? 2.070 -10.454 -6.133 1.00 97.62 91 ALA A N 1
ATOM 694 C CA . ALA A 1 91 ? 2.758 -11.744 -6.158 1.00 97.62 91 ALA A CA 1
ATOM 695 C C . ALA A 1 91 ? 2.712 -12.390 -7.548 1.00 97.62 91 ALA A C 1
ATOM 697 O O . ALA A 1 91 ? 3.726 -12.907 -8.010 1.00 97.62 91 ALA A O 1
ATOM 698 N N . VAL A 1 92 ? 1.558 -12.332 -8.220 1.00 95.69 92 VAL A N 1
ATOM 699 C CA . VAL A 1 92 ? 1.393 -12.849 -9.585 1.00 95.69 92 VAL A CA 1
ATOM 700 C C . VAL A 1 92 ? 2.230 -12.051 -10.581 1.00 95.69 92 VAL A C 1
ATOM 702 O O . VAL A 1 92 ? 2.923 -12.660 -11.386 1.00 95.69 92 VAL A O 1
ATOM 705 N N . VAL A 1 93 ? 2.223 -10.715 -10.502 1.00 93.06 93 VAL A N 1
ATOM 706 C CA . VAL A 1 93 ? 3.025 -9.851 -11.388 1.00 93.06 93 VAL A CA 1
ATOM 707 C C . VAL A 1 93 ? 4.512 -10.199 -11.295 1.00 93.06 93 VAL A C 1
ATOM 709 O O . VAL A 1 93 ? 5.136 -10.441 -12.322 1.00 93.06 93 VAL A O 1
ATOM 712 N N . PHE A 1 94 ? 5.064 -10.314 -10.082 1.0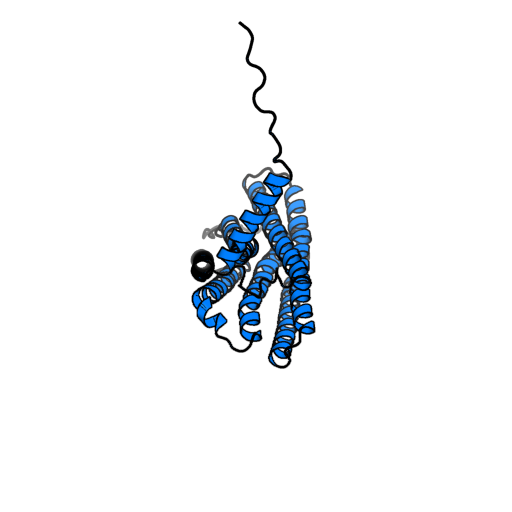0 92.94 94 PHE A N 1
ATOM 713 C CA . PHE A 1 94 ? 6.468 -10.702 -9.904 1.00 92.94 94 PHE A CA 1
ATOM 714 C C . PHE A 1 94 ? 6.745 -12.180 -10.186 1.00 92.94 94 PHE A C 1
ATOM 716 O O . PHE A 1 94 ? 7.836 -12.515 -10.613 1.00 92.94 94 PHE A O 1
ATOM 723 N N . GLY A 1 95 ? 5.790 -13.081 -9.951 1.00 93.19 95 GLY A N 1
ATOM 724 C CA . GLY A 1 95 ? 5.976 -14.509 -10.236 1.00 93.19 95 GLY A CA 1
ATOM 725 C C . GLY A 1 95 ? 5.928 -14.830 -11.731 1.00 93.19 95 GLY A C 1
ATOM 726 O O . GLY A 1 95 ? 6.469 -15.841 -12.169 1.00 93.19 95 GLY A O 1
ATOM 727 N N . LEU A 1 96 ? 5.277 -13.966 -12.512 1.00 91.38 96 LEU A N 1
ATOM 728 C CA . LEU A 1 96 ? 5.196 -14.041 -13.966 1.00 91.38 96 LEU A CA 1
ATOM 729 C C . LEU A 1 96 ? 6.091 -13.000 -14.642 1.00 91.38 96 LEU A C 1
ATOM 731 O O . LEU A 1 96 ? 5.867 -12.708 -15.816 1.00 91.38 96 LEU A O 1
ATOM 735 N N . HIS A 1 97 ? 7.086 -12.446 -13.940 1.00 86.50 97 HIS A N 1
ATOM 736 C CA . HIS A 1 97 ? 7.890 -11.319 -14.418 1.00 86.50 97 HIS A CA 1
ATOM 737 C C . HIS A 1 97 ? 8.443 -11.575 -15.823 1.00 86.50 97 HIS A C 1
ATOM 739 O O . HIS A 1 97 ? 8.210 -10.768 -16.714 1.00 86.50 97 HIS A O 1
ATOM 745 N N . ALA A 1 98 ? 9.007 -12.762 -16.078 1.00 82.00 98 ALA A N 1
ATOM 746 C CA . ALA A 1 98 ? 9.514 -13.155 -17.395 1.00 82.00 98 ALA A CA 1
ATOM 747 C C . ALA A 1 98 ? 8.483 -13.003 -18.531 1.00 82.00 98 ALA A C 1
ATOM 749 O O . ALA A 1 98 ? 8.851 -12.650 -19.643 1.00 82.00 98 ALA A O 1
ATOM 750 N N . HIS A 1 99 ? 7.191 -13.226 -18.266 1.00 81.25 99 HIS A N 1
ATOM 751 C CA . HIS A 1 99 ? 6.117 -13.042 -19.250 1.00 81.25 99 HIS A CA 1
ATOM 752 C C . HIS A 1 99 ? 5.633 -11.593 -19.316 1.00 81.25 99 HIS A C 1
ATOM 754 O O . HIS A 1 99 ? 5.304 -11.107 -20.395 1.00 81.25 99 HIS A O 1
ATOM 760 N N . VAL A 1 100 ? 5.608 -10.895 -18.176 1.00 75.81 100 VAL A N 1
ATOM 761 C CA . VAL A 1 100 ? 5.286 -9.462 -18.105 1.00 75.81 100 VAL A CA 1
ATOM 762 C C . VAL A 1 100 ? 6.279 -8.648 -18.943 1.00 75.81 100 VAL A C 1
ATOM 764 O O . VAL A 1 100 ? 5.888 -7.696 -19.609 1.00 75.81 100 VAL A O 1
ATOM 767 N N . PHE A 1 101 ? 7.540 -9.070 -19.003 1.00 67.88 101 PHE A N 1
ATOM 768 C CA . PHE A 1 101 ? 8.572 -8.411 -19.806 1.00 67.88 101 PHE A CA 1
ATOM 769 C C . PHE A 1 101 ? 8.520 -8.721 -21.305 1.00 67.88 101 PHE A C 1
ATOM 771 O O . PHE A 1 101 ? 9.155 -8.024 -22.091 1.00 67.88 101 PHE A O 1
ATOM 778 N N . LEU A 1 102 ? 7.741 -9.721 -21.732 1.00 74.12 102 LEU A N 1
ATOM 779 C CA . LEU A 1 102 ? 7.568 -10.045 -23.154 1.00 74.12 102 LEU A CA 1
ATOM 780 C C . LEU A 1 102 ? 6.495 -9.187 -23.836 1.00 74.12 102 LEU A C 1
ATOM 782 O O . LEU A 1 102 ? 6.318 -9.283 -25.055 1.00 74.12 102 LEU A O 1
ATOM 786 N N . PHE A 1 103 ? 5.762 -8.357 -23.083 1.00 72.44 103 PHE A N 1
ATOM 787 C CA . PHE A 1 103 ? 4.774 -7.465 -23.674 1.00 72.44 103 PHE A CA 1
ATOM 788 C C . PHE A 1 103 ? 5.457 -6.432 -24.574 1.00 72.44 103 PHE A C 1
ATOM 790 O O . PHE A 1 103 ? 6.164 -5.543 -24.117 1.00 72.44 103 PHE A O 1
ATOM 797 N N . GLN A 1 104 ? 5.172 -6.523 -25.874 1.00 62.84 104 GLN A N 1
ATOM 798 C CA . GLN A 1 104 ? 5.679 -5.597 -26.892 1.00 62.84 104 GLN A CA 1
ATOM 799 C C . GLN A 1 104 ? 5.232 -4.145 -26.644 1.00 62.84 104 GLN A C 1
ATOM 801 O O . GLN A 1 104 ? 5.898 -3.208 -27.070 1.00 62.84 104 GLN A O 1
ATOM 806 N N . THR A 1 105 ? 4.098 -3.941 -25.963 1.00 74.88 105 THR A N 1
ATOM 807 C CA . THR A 1 105 ? 3.574 -2.605 -25.652 1.00 74.88 105 THR A CA 1
ATOM 808 C C . THR A 1 105 ? 3.887 -2.231 -24.205 1.00 74.88 105 THR A C 1
ATOM 810 O O . THR A 1 105 ? 3.297 -2.789 -23.277 1.00 74.88 105 THR A O 1
ATOM 813 N N . LYS A 1 106 ? 4.751 -1.221 -24.025 1.00 79.56 106 LYS A N 1
ATOM 814 C CA . LYS A 1 106 ? 5.208 -0.685 -22.725 1.00 79.56 106 LYS A CA 1
ATOM 815 C C . LYS A 1 106 ? 4.068 -0.416 -21.732 1.00 79.56 106 LYS A C 1
ATOM 817 O O . LYS A 1 106 ? 4.212 -0.661 -20.536 1.00 79.56 106 LYS A O 1
ATOM 822 N N . VAL A 1 107 ? 2.911 0.035 -22.225 1.00 84.06 107 VAL A N 1
ATOM 823 C CA . VAL A 1 107 ? 1.742 0.353 -21.389 1.00 84.06 107 VAL A CA 1
ATOM 824 C C . VAL A 1 107 ? 1.239 -0.838 -20.569 1.00 84.06 107 VAL A C 1
ATOM 826 O O . VAL A 1 107 ? 0.791 -0.645 -19.444 1.00 84.06 107 VAL A O 1
ATOM 829 N N . TYR A 1 108 ? 1.323 -2.073 -21.077 1.00 84.50 108 TYR A N 1
ATOM 830 C CA . TYR A 1 108 ? 0.840 -3.238 -20.331 1.00 84.50 108 TYR A CA 1
ATOM 831 C C . TYR A 1 108 ? 1.714 -3.516 -19.111 1.00 84.50 108 TYR A C 1
ATOM 833 O O . TYR A 1 108 ? 1.191 -3.767 -18.025 1.00 84.50 108 TYR A O 1
ATOM 841 N N . THR A 1 109 ? 3.030 -3.392 -19.269 1.00 85.06 109 THR A N 1
ATOM 842 C CA . THR A 1 109 ? 3.990 -3.483 -18.167 1.00 85.06 109 THR A CA 1
ATOM 843 C C . THR A 1 109 ? 3.733 -2.385 -17.136 1.00 85.06 109 THR A C 1
ATOM 845 O O . THR A 1 109 ? 3.598 -2.689 -15.952 1.00 85.06 109 THR A O 1
ATOM 848 N N . LEU A 1 110 ? 3.541 -1.136 -17.580 1.00 86.81 110 LEU A N 1
ATOM 849 C CA . LEU A 1 110 ? 3.198 -0.012 -16.697 1.00 86.81 110 LEU A CA 1
ATOM 850 C C . LEU A 1 110 ? 1.923 -0.282 -15.892 1.00 86.81 110 LEU A C 1
ATOM 852 O O . LEU A 1 110 ? 1.937 -0.189 -14.669 1.00 86.81 110 LEU A O 1
ATOM 856 N N . VAL A 1 111 ? 0.837 -0.701 -16.547 1.00 90.31 111 VAL A N 1
ATOM 857 C CA . VAL A 1 111 ? -0.434 -1.018 -15.875 1.00 90.31 111 VAL A CA 1
ATOM 858 C C . VAL A 1 111 ? -0.244 -2.109 -14.819 1.00 90.31 111 VAL A C 1
ATOM 860 O O . VAL A 1 111 ? -0.747 -1.979 -13.702 1.00 90.31 111 VAL A O 1
ATOM 863 N N . LEU A 1 112 ? 0.485 -3.182 -15.142 1.00 90.12 112 LEU A N 1
ATOM 864 C CA . LEU A 1 112 ? 0.719 -4.300 -14.222 1.00 90.12 112 LEU A CA 1
ATOM 865 C C . LEU A 1 112 ? 1.562 -3.896 -13.002 1.00 90.12 112 LEU A C 1
ATOM 867 O O . LEU A 1 112 ? 1.349 -4.429 -11.909 1.00 90.12 112 LEU A O 1
ATOM 871 N N . LEU A 1 113 ? 2.468 -2.930 -13.156 1.00 88.44 113 LEU A N 1
ATOM 872 C CA . LEU A 1 113 ? 3.293 -2.399 -12.069 1.00 88.44 113 LEU A CA 1
ATOM 873 C C . LEU A 1 113 ? 2.585 -1.295 -11.267 1.00 88.44 113 LEU A C 1
ATOM 875 O O . LEU A 1 113 ? 2.736 -1.217 -10.047 1.00 88.44 113 LEU A O 1
ATOM 879 N N . GLU A 1 114 ? 1.756 -0.465 -11.886 1.00 91.31 114 GLU A N 1
ATOM 880 C CA . GLU A 1 114 ? 1.120 0.670 -11.212 1.00 91.31 114 GLU A CA 1
ATOM 881 C C . GLU A 1 114 ? -0.216 0.308 -10.551 1.00 91.31 114 GLU A C 1
ATOM 883 O O . GLU A 1 114 ? -0.507 0.784 -9.447 1.00 91.31 114 GLU A O 1
ATOM 888 N N . LEU A 1 115 ? -1.019 -0.575 -11.159 1.00 93.81 115 LEU A N 1
ATOM 889 C CA . LEU A 1 115 ? -2.339 -0.950 -10.640 1.00 93.81 115 LEU A CA 1
ATOM 890 C C . LEU A 1 115 ? -2.292 -1.470 -9.194 1.00 93.81 115 LEU A C 1
ATOM 892 O O . LEU A 1 115 ? -3.094 -1.002 -8.378 1.00 93.81 115 LEU A O 1
ATOM 896 N N . PRO A 1 116 ? -1.375 -2.376 -8.798 1.00 94.75 116 PRO A N 1
ATOM 897 C CA . PRO A 1 116 ? -1.330 -2.810 -7.409 1.00 94.75 116 PRO A CA 1
ATOM 898 C C . PRO A 1 116 ? -0.849 -1.687 -6.474 1.00 94.75 116 PRO A C 1
ATOM 900 O O . PRO A 1 116 ? -1.254 -1.650 -5.316 1.00 94.75 116 PRO A O 1
ATOM 903 N N . GLY A 1 117 ? -0.098 -0.699 -6.976 1.00 94.56 117 GLY A N 1
ATOM 904 C CA . GLY A 1 117 ? 0.246 0.511 -6.223 1.00 94.56 117 GLY A CA 1
ATOM 905 C C . GLY A 1 117 ? -0.984 1.374 -5.917 1.00 94.56 117 GLY A C 1
ATOM 906 O O . GLY A 1 117 ? -1.136 1.871 -4.798 1.00 94.56 117 GLY A O 1
ATOM 907 N N . LEU A 1 118 ? -1.916 1.488 -6.868 1.00 96.50 118 LEU A N 1
ATOM 908 C CA . LEU A 1 118 ? -3.208 2.148 -6.648 1.00 96.50 118 LEU A CA 1
ATOM 909 C C . LEU A 1 118 ? -4.103 1.371 -5.680 1.00 96.50 118 LEU A C 1
ATOM 911 O O . LEU A 1 118 ? -4.690 1.959 -4.768 1.00 96.50 118 LEU A O 1
ATOM 915 N N . LEU A 1 119 ? -4.162 0.044 -5.815 1.00 97.44 119 LEU A N 1
ATOM 916 C CA . LEU A 1 119 ? -4.885 -0.807 -4.867 1.00 97.44 119 LEU A CA 1
ATOM 917 C C . LEU A 1 119 ? -4.305 -0.670 -3.454 1.00 97.44 119 LEU A C 1
ATOM 919 O O . LEU A 1 119 ? -5.060 -0.612 -2.478 1.00 97.44 119 LEU A O 1
ATOM 923 N N . PHE A 1 120 ? -2.980 -0.560 -3.330 1.00 97.69 120 PHE A N 1
ATOM 924 C CA . PHE A 1 120 ? -2.301 -0.298 -2.065 1.00 97.69 120 PHE A CA 1
ATOM 925 C C . PHE A 1 120 ? -2.732 1.059 -1.493 1.00 97.69 120 PHE A C 1
ATOM 927 O O . PHE A 1 120 ? -3.190 1.126 -0.350 1.00 97.69 120 PHE A O 1
ATOM 934 N N . PHE A 1 121 ? -2.711 2.129 -2.293 1.00 97.69 121 PHE A N 1
ATOM 935 C CA . PHE A 1 121 ? -3.240 3.435 -1.888 1.00 97.69 121 PHE A CA 1
ATOM 936 C C . PHE A 1 121 ? -4.679 3.331 -1.350 1.00 97.69 121 PHE A C 1
ATOM 938 O O . PHE A 1 121 ? -4.960 3.793 -0.239 1.00 97.69 121 PHE A O 1
ATOM 945 N N . SER A 1 122 ? -5.589 2.676 -2.076 1.00 98.25 122 SER A N 1
ATOM 946 C CA . SER A 1 122 ? -6.985 2.504 -1.652 1.00 98.25 122 SER A CA 1
ATOM 947 C C . SER A 1 122 ? -7.100 1.721 -0.343 1.00 98.25 122 SER A C 1
ATOM 949 O O . SER A 1 122 ? -7.881 2.086 0.541 1.00 98.25 122 SER A O 1
ATOM 951 N N . THR A 1 123 ? -6.301 0.662 -0.200 1.00 98.19 123 THR A N 1
ATOM 952 C CA . THR A 1 123 ? -6.270 -0.212 0.981 1.00 98.19 123 THR A CA 1
ATOM 953 C C . THR A 1 123 ? -5.869 0.564 2.228 1.00 98.19 123 THR A C 1
ATOM 955 O O . THR A 1 123 ? -6.489 0.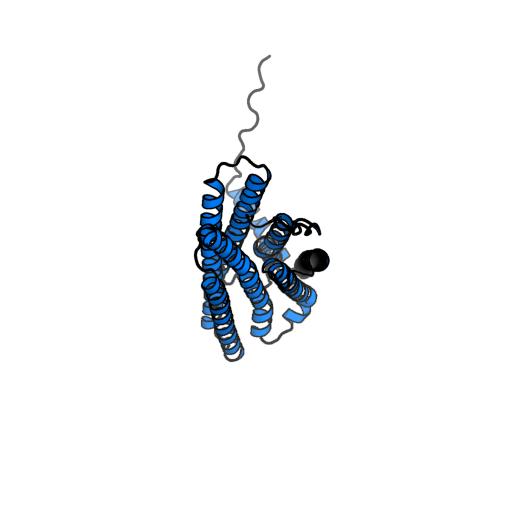430 3.281 1.00 98.19 123 THR A O 1
ATOM 958 N N . TYR A 1 124 ? -4.855 1.416 2.128 1.00 97.94 124 TYR A N 1
ATOM 959 C CA . TYR A 1 124 ? -4.332 2.141 3.281 1.00 97.94 124 TYR A CA 1
ATOM 960 C C . TYR A 1 124 ? -5.083 3.438 3.569 1.00 97.94 124 TYR A C 1
ATOM 962 O O . TYR A 1 124 ? -5.262 3.802 4.731 1.00 97.94 124 TYR A O 1
ATOM 970 N N . THR A 1 125 ? -5.637 4.099 2.558 1.00 97.94 125 THR A N 1
ATOM 971 C CA . THR A 1 125 ? -6.558 5.220 2.792 1.00 97.94 125 THR A CA 1
ATOM 972 C C . THR A 1 125 ? -7.892 4.765 3.393 1.00 97.94 125 THR A C 1
ATOM 974 O O . THR A 1 125 ? -8.541 5.552 4.084 1.00 97.94 125 THR A O 1
ATOM 977 N N . LEU A 1 126 ? -8.269 3.483 3.266 1.00 97.75 126 LEU A N 1
ATOM 978 C CA . LEU A 1 126 ? -9.371 2.898 4.042 1.00 97.75 126 LEU A CA 1
ATOM 979 C C . LEU A 1 126 ? -9.079 2.936 5.551 1.00 97.75 126 LEU A C 1
ATOM 981 O O . LEU A 1 126 ? -9.990 3.138 6.355 1.00 97.75 126 LEU A O 1
ATOM 985 N N . LEU A 1 127 ? -7.813 2.779 5.949 1.00 96.06 127 LEU A N 1
ATOM 986 C CA . LEU A 1 127 ? -7.408 2.892 7.347 1.00 96.06 127 LEU A CA 1
ATOM 987 C C . LEU A 1 127 ? -7.466 4.344 7.840 1.00 96.06 127 LEU A C 1
ATOM 989 O O . LEU A 1 127 ? -7.914 4.593 8.959 1.00 96.06 127 LEU A O 1
ATOM 993 N N . VAL A 1 128 ? -7.099 5.304 6.987 1.00 97.25 128 VAL A N 1
ATOM 994 C CA . VAL A 1 128 ? -7.301 6.737 7.256 1.00 97.25 128 VAL A CA 1
ATOM 995 C C . VAL A 1 128 ? -8.787 7.040 7.452 1.00 97.25 128 VAL A C 1
ATOM 997 O O . VAL A 1 128 ? -9.151 7.671 8.445 1.00 97.25 128 VAL A O 1
ATOM 1000 N N . LEU A 1 129 ? -9.654 6.538 6.563 1.00 97.25 129 LEU A N 1
ATOM 1001 C CA . LEU A 1 129 ? -11.107 6.632 6.714 1.00 97.25 129 LEU A CA 1
ATOM 1002 C C . LEU A 1 129 ? -11.552 6.026 8.050 1.00 97.25 129 LEU A C 1
ATOM 1004 O O . LEU A 1 129 ? -12.290 6.665 8.792 1.00 97.25 129 LEU A O 1
ATOM 1008 N N . PHE A 1 130 ? -11.073 4.832 8.395 1.00 95.56 130 PHE A N 1
ATOM 1009 C CA . PHE A 1 130 ? -11.415 4.177 9.654 1.00 95.56 130 PHE A CA 1
ATOM 1010 C C . PHE A 1 130 ? -11.020 5.014 10.881 1.00 95.56 130 PHE A C 1
ATOM 1012 O O . PHE A 1 130 ? -11.798 5.148 11.826 1.00 95.56 130 PHE A O 1
ATOM 1019 N N . TRP A 1 131 ? -9.838 5.631 10.879 1.00 94.94 131 TRP A N 1
ATOM 1020 C CA . TRP A 1 131 ? -9.429 6.528 11.962 1.00 94.94 131 TRP A CA 1
ATOM 1021 C C . TRP A 1 131 ? -10.243 7.815 12.007 1.00 94.94 131 TRP A C 1
ATOM 1023 O O . TRP A 1 131 ? -10.596 8.270 13.097 1.00 94.94 131 TRP A O 1
ATOM 1033 N N . ALA A 1 132 ? -10.577 8.376 10.845 1.00 95.88 132 ALA A N 1
ATOM 1034 C CA . ALA A 1 132 ? -11.465 9.524 10.739 1.00 95.88 132 ALA A CA 1
ATOM 1035 C C . ALA A 1 132 ? -12.855 9.207 11.311 1.00 95.88 132 ALA A C 1
ATOM 1037 O O . ALA A 1 132 ? -13.402 10.015 12.061 1.00 95.88 132 ALA A O 1
ATOM 1038 N N . GLU A 1 133 ? -13.394 8.016 11.032 1.00 95.12 133 GLU A N 1
ATOM 1039 C CA . GLU A 1 133 ? -14.662 7.544 11.590 1.00 95.12 133 GLU A CA 1
ATOM 1040 C C . GLU A 1 133 ? -14.607 7.448 13.116 1.00 95.12 133 GLU A C 1
ATOM 1042 O O . GLU A 1 133 ? -15.488 7.994 13.777 1.00 95.12 133 GLU A O 1
ATOM 1047 N N . ILE A 1 134 ? -13.562 6.834 13.687 1.00 92.56 134 ILE A N 1
ATOM 1048 C CA . ILE A 1 134 ? -13.397 6.745 15.149 1.00 92.56 134 ILE A CA 1
ATOM 1049 C C . ILE A 1 134 ? -13.305 8.144 15.769 1.00 92.56 134 ILE A C 1
ATOM 1051 O O . ILE A 1 134 ? -13.925 8.416 16.798 1.00 92.56 134 ILE A O 1
ATOM 1055 N N . TYR A 1 135 ? -12.539 9.042 15.149 1.00 92.94 135 TYR A N 1
ATOM 1056 C CA . TYR A 1 135 ? -12.388 10.412 15.626 1.00 92.94 135 TYR A CA 1
ATOM 1057 C C . TYR A 1 135 ? -13.717 11.183 15.590 1.00 92.94 135 TYR A C 1
ATOM 1059 O O . TYR A 1 135 ? -14.082 11.821 16.576 1.00 92.94 135 TYR A O 1
ATOM 1067 N N . HIS A 1 136 ? -14.468 11.093 14.487 1.00 93.81 136 HIS A N 1
ATOM 1068 C CA . HIS A 1 136 ? -15.782 11.729 14.354 1.00 93.81 136 HIS A CA 1
ATOM 1069 C C . HIS A 1 136 ? -16.796 11.155 15.345 1.00 93.81 136 HIS A C 1
ATOM 1071 O O . HIS A 1 136 ? -17.495 11.924 16.002 1.00 93.81 136 HIS A O 1
ATOM 1077 N N . GLN A 1 137 ? -16.838 9.831 15.514 1.00 92.31 137 GLN A N 1
ATOM 1078 C CA . GLN A 1 137 ? -17.716 9.170 16.484 1.00 92.31 137 GLN A CA 1
ATOM 1079 C C . GLN A 1 137 ? -17.434 9.642 17.911 1.00 92.31 137 GLN A C 1
ATOM 1081 O O . GLN A 1 137 ? -18.359 10.003 18.628 1.00 92.31 137 GLN A O 1
ATOM 1086 N N . ALA A 1 138 ? -16.161 9.741 18.304 1.00 89.44 138 ALA A N 1
ATOM 1087 C CA . ALA A 1 138 ? -15.773 10.247 19.622 1.00 89.44 138 ALA A CA 1
ATOM 1088 C C . ALA A 1 138 ? -16.125 11.732 19.849 1.00 89.44 138 ALA A C 1
ATOM 1090 O O . ALA A 1 138 ? -16.075 12.218 20.980 1.00 89.44 138 ALA A O 1
ATOM 1091 N N . LYS A 1 139 ? -16.460 12.463 18.781 1.00 90.69 139 LYS A N 1
ATOM 1092 C CA . LYS A 1 139 ? -16.890 13.865 18.802 1.00 90.69 139 LYS A CA 1
ATOM 1093 C C . LYS A 1 139 ? -18.375 14.050 18.483 1.00 90.69 139 LYS A C 1
ATOM 1095 O O . LYS A 1 139 ? -18.803 15.191 18.353 1.00 90.69 139 LYS A O 1
ATOM 1100 N N . ASN A 1 140 ? -19.148 12.967 18.365 1.00 91.25 140 ASN A N 1
ATOM 1101 C CA . ASN A 1 140 ? -20.555 12.988 17.949 1.00 91.25 140 ASN A CA 1
ATOM 1102 C C . ASN A 1 140 ? -20.786 13.708 16.604 1.00 91.25 140 ASN A C 1
ATOM 1104 O O . ASN A 1 140 ? -21.822 14.330 16.382 1.00 91.25 140 ASN A O 1
ATOM 1108 N N . LEU A 1 141 ? -19.810 13.633 15.697 1.00 91.69 141 LEU A N 1
ATOM 1109 C CA . LEU A 1 141 ? -19.888 14.200 14.353 1.00 91.69 141 LEU A CA 1
ATOM 1110 C C . LEU A 1 141 ? -20.391 13.149 13.349 1.00 91.69 141 LEU A C 1
ATOM 1112 O O . LEU A 1 141 ? -20.110 11.957 13.502 1.00 91.69 141 LEU A O 1
ATOM 1116 N N . PRO A 1 142 ? -21.082 13.561 12.272 1.00 91.25 142 PRO A N 1
ATOM 1117 C CA . PRO A 1 142 ? -21.564 12.630 11.258 1.00 91.25 142 PRO A CA 1
ATOM 1118 C C . PRO A 1 142 ? -20.403 11.948 10.516 1.00 91.25 142 PRO A C 1
ATOM 1120 O O . PRO A 1 142 ? -19.431 12.599 10.125 1.00 91.25 142 PRO A O 1
ATOM 1123 N N . THR A 1 143 ? -20.534 10.641 10.265 1.00 91.56 143 THR A N 1
ATOM 1124 C CA . THR A 1 143 ? -19.521 9.811 9.579 1.00 91.56 143 THR A CA 1
ATOM 1125 C C . THR A 1 143 ? -19.880 9.458 8.136 1.00 91.56 143 THR A C 1
ATOM 1127 O O . THR A 1 143 ? -18.987 9.204 7.333 1.00 91.56 143 THR A O 1
ATOM 1130 N N . ARG A 1 144 ? -21.169 9.487 7.756 1.00 91.06 144 ARG A N 1
ATOM 1131 C CA . ARG A 1 144 ? -21.637 9.078 6.413 1.00 91.06 144 ARG A CA 1
ATOM 1132 C C . ARG A 1 144 ? -20.922 9.822 5.280 1.00 91.06 144 ARG A C 1
ATOM 1134 O O . ARG A 1 144 ? -20.578 9.217 4.270 1.00 91.06 144 ARG A O 1
ATOM 1141 N N . LYS A 1 145 ? -20.656 11.118 5.475 1.00 93.31 145 LYS A N 1
ATOM 1142 C CA . LYS A 1 145 ? -19.941 11.961 4.505 1.00 93.31 145 LYS A CA 1
ATOM 1143 C C . LYS A 1 145 ? -18.511 11.468 4.247 1.00 93.31 145 LYS A C 1
ATOM 1145 O O . LYS A 1 145 ? -18.056 11.547 3.115 1.00 93.31 145 LYS A O 1
ATOM 1150 N N . LEU A 1 146 ? -17.833 10.904 5.252 1.00 94.75 146 LEU A N 1
ATOM 1151 C CA . LEU A 1 146 ? -16.451 10.425 5.119 1.00 94.75 146 LEU A CA 1
ATOM 1152 C C . LEU A 1 146 ? -16.346 9.250 4.140 1.00 94.75 146 LEU A C 1
ATOM 1154 O O . LEU A 1 146 ? -15.457 9.240 3.294 1.00 94.75 146 LEU A O 1
ATOM 1158 N N . ARG A 1 147 ? -17.284 8.293 4.203 1.00 94.69 147 ARG A N 1
ATOM 1159 C CA . ARG A 1 147 ? -17.324 7.156 3.265 1.00 94.69 147 ARG A CA 1
ATOM 1160 C C . ARG A 1 147 ? -17.558 7.610 1.830 1.00 94.69 147 ARG A C 1
ATOM 1162 O O . ARG A 1 147 ? -16.890 7.124 0.926 1.00 94.69 147 ARG A O 1
ATOM 1169 N N . ILE A 1 148 ? -18.480 8.554 1.636 1.00 96.06 148 ILE A N 1
ATOM 1170 C CA . ILE A 1 148 ? -18.777 9.120 0.314 1.00 96.06 148 ILE A CA 1
ATOM 1171 C C . ILE A 1 148 ? -17.532 9.808 -0.253 1.00 96.06 148 ILE A C 1
ATOM 1173 O O . ILE A 1 148 ? -17.175 9.552 -1.396 1.00 96.06 148 ILE A O 1
ATOM 1177 N N . ILE A 1 149 ? -16.834 10.610 0.559 1.00 95.75 149 ILE A N 1
ATOM 1178 C CA . ILE A 1 149 ? -15.584 11.270 0.154 1.00 95.75 149 ILE A CA 1
ATOM 1179 C C . ILE A 1 149 ? -14.521 10.235 -0.225 1.00 95.75 149 ILE A C 1
ATOM 1181 O O . ILE A 1 149 ? -13.915 10.357 -1.281 1.00 95.75 149 ILE A O 1
ATOM 1185 N N . TYR A 1 150 ? -14.316 9.198 0.591 1.00 96.62 150 TYR A N 1
ATOM 1186 C CA . TYR A 1 150 ? -13.351 8.136 0.292 1.00 96.62 150 TYR A CA 1
ATOM 1187 C C . TYR A 1 150 ? -13.643 7.444 -1.048 1.00 96.62 150 TYR A C 1
ATOM 1189 O O . TYR A 1 150 ? -12.731 7.272 -1.857 1.00 96.62 150 TYR A O 1
ATOM 1197 N N . ILE A 1 151 ? -14.907 7.082 -1.298 1.00 97.31 151 ILE A N 1
ATOM 1198 C CA . ILE A 1 151 ? -15.326 6.440 -2.552 1.00 97.31 151 ILE A CA 1
ATOM 1199 C C . ILE A 1 151 ? -15.132 7.397 -3.731 1.00 97.31 151 ILE A C 1
ATOM 1201 O O . ILE A 1 151 ? -14.579 6.991 -4.750 1.00 97.31 151 ILE A O 1
ATOM 1205 N N . ALA A 1 152 ? -15.540 8.660 -3.594 1.00 97.75 152 ALA A N 1
ATOM 1206 C CA . ALA A 1 152 ? -15.416 9.662 -4.648 1.00 97.75 152 ALA A CA 1
ATOM 1207 C C . ALA A 1 152 ? -13.949 9.942 -5.009 1.00 97.75 152 ALA A C 1
ATOM 1209 O O . ALA A 1 152 ? -13.603 9.941 -6.187 1.00 97.75 152 ALA A O 1
ATOM 1210 N N . VAL A 1 153 ? -13.078 10.116 -4.008 1.00 96.88 153 VAL A N 1
ATOM 1211 C CA . VAL A 1 153 ? -11.639 10.348 -4.213 1.00 96.88 153 VAL A CA 1
ATOM 1212 C C . VAL A 1 153 ? -10.991 9.160 -4.917 1.00 96.88 153 VAL A C 1
ATOM 1214 O O . VAL A 1 153 ? -10.307 9.361 -5.914 1.00 96.88 153 VAL A O 1
ATOM 1217 N N . ASN A 1 154 ? -11.241 7.930 -4.453 1.00 97.94 154 ASN A N 1
ATOM 1218 C CA . ASN A 1 154 ? -10.709 6.743 -5.124 1.00 97.94 154 ASN A CA 1
ATOM 1219 C C . ASN A 1 154 ? -11.230 6.653 -6.560 1.00 97.94 154 ASN A C 1
ATOM 1221 O O . ASN A 1 154 ? -10.429 6.559 -7.478 1.00 97.94 154 ASN A O 1
ATOM 1225 N N . SER A 1 155 ? -12.543 6.766 -6.771 1.00 98.12 155 SER A N 1
ATOM 1226 C CA . SER A 1 155 ? -13.140 6.689 -8.113 1.00 98.12 155 SER A CA 1
ATOM 1227 C C . SER A 1 155 ? -12.518 7.708 -9.073 1.00 98.12 155 SER A C 1
ATOM 1229 O O . SER A 1 155 ? -12.165 7.351 -10.190 1.00 98.12 155 SER A O 1
ATOM 1231 N N . CYS A 1 156 ? -12.315 8.949 -8.620 1.00 98.12 156 CYS A N 1
ATOM 1232 C CA . CYS A 1 156 ? -11.645 9.991 -9.396 1.00 98.12 156 CYS A CA 1
ATOM 1233 C C . CYS A 1 156 ? -10.206 9.597 -9.767 1.00 98.12 156 CYS A C 1
ATOM 1235 O O . CYS A 1 156 ? -9.831 9.686 -10.932 1.00 98.12 156 CYS A 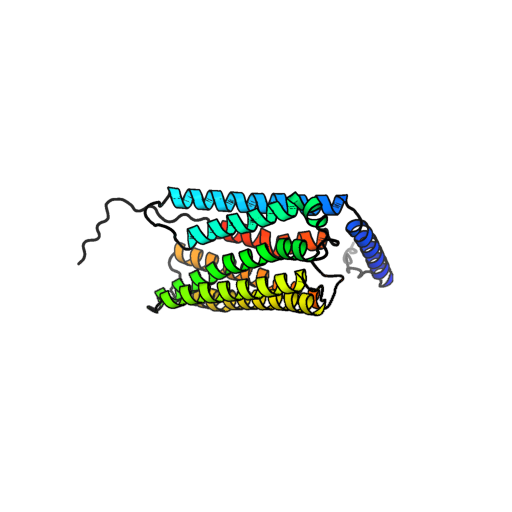O 1
ATOM 1237 N N . ILE A 1 157 ? -9.426 9.096 -8.801 1.00 97.94 157 ILE A N 1
ATOM 1238 C CA . ILE A 1 157 ? -8.042 8.657 -9.030 1.00 97.94 157 ILE A CA 1
ATOM 1239 C C . ILE A 1 157 ? -7.978 7.530 -10.069 1.00 97.94 157 ILE A C 1
ATOM 1241 O O . ILE A 1 157 ? -7.194 7.627 -11.008 1.00 97.94 157 ILE A O 1
ATOM 1245 N N . TYR A 1 158 ? -8.820 6.497 -9.944 1.00 97.88 158 TYR A N 1
ATOM 1246 C CA . TYR A 1 158 ? -8.839 5.388 -10.908 1.00 97.88 158 TYR A CA 1
ATOM 1247 C C . TYR A 1 158 ? -9.261 5.846 -12.305 1.00 97.88 158 TYR A C 1
ATOM 1249 O O . TYR A 1 158 ? -8.665 5.408 -13.282 1.00 97.88 158 TYR A O 1
ATOM 1257 N N . VAL A 1 159 ? -10.255 6.734 -12.415 1.00 98.31 159 VAL A N 1
ATOM 1258 C CA . VAL A 1 159 ? -10.685 7.273 -13.715 1.00 98.31 159 VAL A CA 1
ATOM 1259 C C . VAL A 1 159 ? -9.548 8.044 -14.381 1.00 98.31 159 VAL A C 1
ATOM 1261 O O . VAL A 1 159 ? -9.239 7.773 -15.538 1.00 98.31 159 VAL A O 1
ATOM 1264 N N . ILE A 1 160 ? -8.890 8.950 -13.650 1.00 97.62 160 ILE A N 1
ATOM 1265 C CA . ILE A 1 160 ? -7.756 9.720 -14.178 1.00 97.62 160 ILE A CA 1
ATOM 1266 C C . ILE A 1 160 ? -6.634 8.778 -14.625 1.00 97.62 160 ILE A C 1
ATOM 1268 O O . ILE A 1 160 ? -6.144 8.919 -15.743 1.00 97.62 160 ILE A O 1
ATOM 1272 N N . GLN A 1 161 ? -6.273 7.785 -13.804 1.00 96.56 161 GLN A N 1
ATOM 1273 C CA . GLN A 1 161 ? -5.218 6.839 -14.160 1.00 96.56 161 GLN A CA 1
ATOM 1274 C C . GLN A 1 161 ? -5.557 6.046 -15.427 1.00 96.56 161 GLN A C 1
ATOM 1276 O O . GLN A 1 161 ? -4.730 5.935 -16.327 1.00 96.56 161 GLN A O 1
ATOM 1281 N N . VAL A 1 162 ? -6.775 5.507 -15.523 1.00 96.31 162 VAL A N 1
ATOM 1282 C CA . VAL A 1 162 ? -7.199 4.735 -16.698 1.00 96.31 162 VAL A CA 1
ATOM 1283 C C . VAL A 1 162 ? -7.154 5.602 -17.957 1.00 96.31 162 VAL A C 1
ATOM 1285 O O . VAL A 1 162 ? -6.705 5.129 -18.997 1.00 96.31 162 VAL A O 1
ATOM 1288 N N . CYS A 1 163 ? -7.541 6.878 -17.874 1.00 96.50 163 CYS A N 1
ATOM 1289 C CA . CYS A 1 163 ? -7.398 7.814 -18.990 1.00 96.50 163 CYS A CA 1
ATOM 1290 C C . CYS A 1 163 ? -5.930 8.026 -19.397 1.00 96.50 163 CYS A C 1
ATOM 1292 O O . CYS A 1 163 ? -5.639 8.027 -20.593 1.00 96.50 163 CYS A O 1
ATOM 1294 N N . ILE A 1 164 ? -5.014 8.170 -18.431 1.00 94.88 164 ILE A N 1
ATOM 1295 C CA . ILE A 1 164 ? -3.568 8.297 -18.689 1.00 94.88 164 ILE A CA 1
ATOM 1296 C C . ILE A 1 164 ? -3.038 7.040 -19.392 1.00 94.88 164 ILE A C 1
ATOM 1298 O O . ILE A 1 164 ? -2.374 7.152 -20.421 1.00 94.88 164 ILE A O 1
ATOM 1302 N N . TRP A 1 165 ? -3.379 5.847 -18.895 1.00 94.44 165 TRP A N 1
ATOM 1303 C CA . TRP A 1 165 ? -2.965 4.579 -19.502 1.00 94.44 165 TRP A CA 1
ATOM 1304 C C . TRP A 1 165 ? -3.504 4.395 -20.916 1.00 94.44 165 TRP A C 1
ATOM 1306 O O . TRP A 1 165 ? -2.751 4.013 -21.804 1.00 94.44 165 TRP A O 1
ATOM 1316 N N . ILE A 1 166 ? -4.786 4.689 -21.154 1.00 94.19 166 ILE A N 1
ATOM 1317 C CA . ILE A 1 166 ? -5.367 4.600 -22.500 1.00 94.19 166 ILE A CA 1
ATOM 1318 C C . ILE A 1 166 ? -4.629 5.543 -23.453 1.00 94.19 166 ILE A C 1
ATOM 1320 O O . ILE A 1 166 ? -4.285 5.137 -24.560 1.00 94.19 166 ILE A O 1
ATOM 1324 N N . TYR A 1 167 ? -4.346 6.777 -23.023 1.00 94.75 167 TYR A N 1
ATOM 1325 C CA . TYR A 1 167 ? -3.605 7.725 -23.849 1.00 94.75 167 TYR A CA 1
ATOM 1326 C C . TYR A 1 167 ? -2.192 7.218 -24.160 1.00 94.75 167 TYR A C 1
ATOM 1328 O O . TYR A 1 167 ? -1.822 7.201 -25.328 1.00 94.75 167 TYR A O 1
ATOM 1336 N N . LEU A 1 168 ? -1.439 6.752 -23.156 1.00 92.00 168 LEU A N 1
ATOM 1337 C CA . LEU A 1 168 ? -0.094 6.186 -23.344 1.00 92.00 168 LEU A CA 1
ATOM 1338 C C . LEU A 1 168 ? -0.087 4.949 -24.245 1.00 92.00 168 LEU A C 1
ATOM 1340 O O . LEU A 1 168 ? 0.845 4.748 -25.014 1.00 92.00 168 LEU A O 1
ATOM 1344 N N . GLY A 1 169 ? -1.130 4.122 -24.167 1.00 90.81 169 GLY A N 1
ATOM 1345 C CA . GLY A 1 169 ? -1.259 2.933 -25.005 1.00 90.81 169 GLY A CA 1
ATOM 1346 C C . GLY A 1 169 ? -1.505 3.243 -26.483 1.00 90.81 169 GLY A C 1
ATOM 1347 O O . GLY A 1 169 ? -1.144 2.436 -27.334 1.00 90.81 169 GLY A O 1
ATOM 1348 N N . ILE A 1 170 ? -2.107 4.396 -26.792 1.00 92.19 170 ILE A N 1
ATOM 1349 C CA . ILE A 1 170 ? -2.362 4.850 -28.170 1.00 92.19 170 ILE A CA 1
ATOM 1350 C C . ILE A 1 170 ? -1.208 5.726 -28.676 1.00 92.19 170 ILE A C 1
ATOM 1352 O O . ILE A 1 170 ? -0.814 5.640 -29.839 1.00 92.19 170 ILE A O 1
ATOM 1356 N N . HIS A 1 171 ? -0.685 6.586 -27.805 1.00 89.12 171 HIS A N 1
ATOM 1357 C CA . HIS A 1 171 ? 0.333 7.581 -28.097 1.00 89.12 171 HIS A CA 1
ATOM 1358 C C . HIS A 1 171 ? 1.496 7.401 -27.124 1.00 89.12 171 HIS A C 1
ATOM 1360 O O . HIS A 1 171 ? 1.422 7.839 -25.975 1.00 89.12 171 HIS A O 1
ATOM 1366 N N . ASP A 1 172 ? 2.580 6.792 -27.603 1.00 84.44 172 ASP A N 1
ATOM 1367 C CA . ASP A 1 172 ? 3.825 6.677 -26.845 1.00 84.44 172 ASP A CA 1
ATOM 1368 C C . ASP A 1 172 ? 4.446 8.073 -26.673 1.00 84.44 172 ASP A C 1
ATOM 1370 O O . ASP A 1 172 ? 5.101 8.612 -27.568 1.00 84.44 172 ASP A O 1
ATOM 1374 N N . ASN A 1 173 ? 4.107 8.725 -25.559 1.00 88.88 173 ASN A N 1
ATOM 1375 C CA . ASN A 1 173 ? 4.413 10.125 -25.302 1.00 88.88 173 ASN A CA 1
ATOM 1376 C C . ASN A 1 173 ? 5.150 10.273 -23.959 1.00 88.88 173 ASN A C 1
ATOM 1378 O O . ASN A 1 173 ? 4.514 10.169 -22.902 1.00 88.88 173 ASN A O 1
ATOM 1382 N N . PRO A 1 174 ? 6.453 10.619 -23.979 1.00 87.94 174 PRO A N 1
ATOM 1383 C CA . PRO A 1 174 ? 7.258 10.792 -22.769 1.00 87.94 174 PRO A CA 1
ATOM 1384 C C . PRO A 1 174 ? 6.698 11.827 -21.784 1.00 87.94 174 PRO A C 1
ATOM 1386 O O . PRO A 1 174 ? 6.851 11.682 -20.572 1.00 87.94 174 PRO A O 1
ATOM 1389 N N . LEU A 1 175 ? 6.007 12.865 -22.273 1.00 90.56 175 LEU A N 1
ATOM 1390 C CA . LEU A 1 175 ? 5.372 13.860 -21.406 1.00 90.56 175 LEU A CA 1
ATOM 1391 C C . LEU A 1 175 ? 4.242 13.237 -20.579 1.00 90.56 175 LEU A C 1
ATOM 1393 O O . LEU A 1 175 ? 4.048 13.606 -19.424 1.00 90.56 175 LEU A O 1
ATOM 1397 N N . VAL A 1 176 ? 3.489 12.297 -21.151 1.00 91.69 176 VAL A N 1
ATOM 1398 C CA . VAL A 1 176 ? 2.384 11.646 -20.438 1.00 91.69 176 VAL A CA 1
ATOM 1399 C C . VAL A 1 176 ? 2.903 10.609 -19.445 1.00 91.69 176 VAL A C 1
ATOM 1401 O O . VAL A 1 176 ? 2.327 10.468 -18.369 1.00 91.69 176 VAL A O 1
ATOM 1404 N N . GLU A 1 177 ? 4.037 9.970 -19.730 1.00 88.62 177 GLU A N 1
ATOM 1405 C CA . GLU A 1 177 ? 4.745 9.129 -18.759 1.00 88.62 17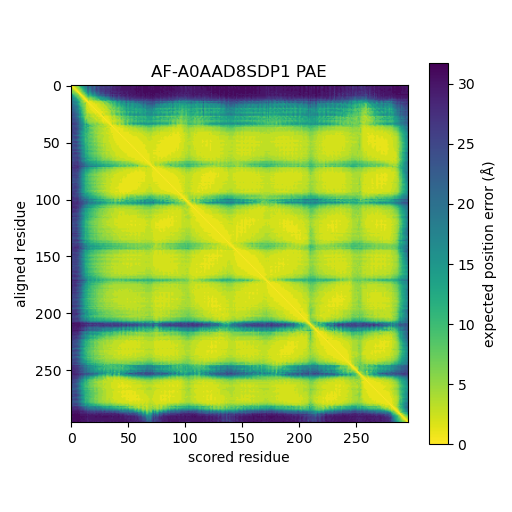7 GLU A CA 1
ATOM 1406 C C . GLU A 1 177 ? 5.231 9.958 -17.561 1.00 88.62 177 GLU A C 1
ATOM 1408 O O . GLU A 1 177 ? 5.011 9.582 -16.409 1.00 88.62 177 GLU A O 1
ATOM 1413 N N . LEU A 1 178 ? 5.791 11.146 -17.813 1.00 89.62 178 LEU A N 1
ATOM 1414 C CA . LEU A 1 178 ? 6.141 12.095 -16.755 1.00 89.62 178 LEU A CA 1
ATOM 1415 C C . LEU A 1 178 ? 4.912 12.494 -15.920 1.00 89.62 178 LEU A C 1
ATOM 1417 O O . LEU A 1 178 ? 4.963 12.480 -14.688 1.00 89.62 178 LEU A O 1
ATOM 1421 N N . VAL A 1 179 ? 3.794 12.826 -16.575 1.00 92.12 179 VAL A N 1
ATOM 1422 C CA . VAL A 1 179 ? 2.527 13.148 -15.897 1.00 92.12 179 VAL A CA 1
ATOM 1423 C C . VAL A 1 179 ? 2.050 11.976 -15.037 1.00 92.12 179 VAL A C 1
ATOM 1425 O O . VAL A 1 179 ? 1.598 12.207 -13.916 1.00 92.12 179 VAL A O 1
ATOM 1428 N N . CYS A 1 180 ? 2.196 10.739 -15.514 1.00 91.25 180 CYS A N 1
ATOM 1429 C CA . CYS A 1 180 ? 1.870 9.525 -14.769 1.00 91.25 180 CYS A CA 1
ATOM 1430 C C . CYS A 1 180 ? 2.680 9.433 -13.467 1.00 91.25 180 CYS A C 1
ATOM 1432 O O . CYS A 1 180 ? 2.106 9.377 -12.378 1.00 91.25 180 CYS A O 1
ATOM 1434 N N . LYS A 1 181 ? 4.009 9.560 -13.553 1.00 90.50 181 LYS A N 1
ATOM 1435 C CA . LYS A 1 181 ? 4.918 9.522 -12.391 1.00 90.50 181 LYS A CA 1
ATOM 1436 C C . LYS A 1 181 ? 4.604 10.618 -11.372 1.00 90.50 181 LYS A C 1
ATOM 1438 O O . LYS A 1 181 ? 4.491 10.350 -10.170 1.00 90.50 181 LYS A O 1
ATOM 1443 N N . ILE A 1 182 ? 4.389 11.851 -11.842 1.00 92.62 182 ILE A N 1
ATOM 1444 C CA . ILE A 1 182 ? 3.993 12.982 -10.989 1.00 92.62 182 ILE A CA 1
ATOM 1445 C C . ILE A 1 182 ? 2.645 12.700 -10.318 1.00 92.62 182 ILE A C 1
ATOM 1447 O O . ILE A 1 182 ? 2.492 12.946 -9.120 1.00 92.62 182 ILE A O 1
ATOM 1451 N N . PHE A 1 183 ? 1.677 12.152 -11.051 1.00 95.00 183 PHE A N 1
ATOM 1452 C CA . PHE A 1 183 ? 0.368 11.808 -10.509 1.00 95.00 183 PHE A CA 1
ATOM 1453 C C . PHE A 1 183 ? 0.471 10.757 -9.392 1.00 95.00 183 PHE A C 1
ATOM 1455 O O . PHE A 1 183 ? -0.078 10.974 -8.306 1.00 95.00 183 PHE A O 1
ATOM 1462 N N . ILE A 1 184 ? 1.250 9.686 -9.586 1.00 93.50 184 ILE A N 1
ATOM 1463 C CA . ILE A 1 184 ? 1.504 8.669 -8.550 1.00 93.50 184 ILE A CA 1
ATOM 1464 C C . ILE A 1 184 ? 2.219 9.266 -7.319 1.00 93.50 184 ILE A C 1
ATOM 1466 O O . ILE A 1 184 ? 1.917 8.912 -6.168 1.00 93.50 184 ILE A O 1
ATOM 1470 N N . SER A 1 185 ? 3.135 10.216 -7.522 1.00 94.62 185 SER A N 1
ATOM 1471 C CA . SER A 1 185 ? 3.759 10.959 -6.420 1.00 94.62 185 SER A CA 1
ATOM 1472 C C . SER A 1 185 ? 2.727 11.789 -5.640 1.00 94.62 185 SER A C 1
ATOM 1474 O O . SER A 1 185 ? 2.661 11.710 -4.409 1.00 94.62 185 SER A O 1
ATOM 1476 N N . VAL A 1 186 ? 1.853 12.523 -6.337 1.00 96.12 186 VAL A N 1
ATOM 1477 C CA . VAL A 1 186 ? 0.810 13.361 -5.720 1.00 96.12 186 VAL A CA 1
ATOM 1478 C C . VAL A 1 186 ? -0.174 12.526 -4.901 1.00 96.12 186 VAL A C 1
ATOM 1480 O O . VAL A 1 186 ? -0.467 12.883 -3.758 1.00 96.12 186 VAL A O 1
ATOM 1483 N N . ILE A 1 187 ? -0.661 11.392 -5.414 1.00 96.88 187 ILE A N 1
ATOM 1484 C CA . ILE A 1 187 ? -1.562 10.526 -4.631 1.00 96.88 187 ILE A CA 1
ATOM 1485 C C . ILE A 1 187 ? -0.855 9.952 -3.394 1.00 96.88 187 ILE A C 1
ATOM 1487 O O . ILE A 1 187 ? -1.459 9.872 -2.322 1.00 96.88 187 ILE A O 1
ATOM 1491 N N . SER A 1 188 ? 0.439 9.627 -3.494 1.00 96.88 188 SER A N 1
ATOM 1492 C CA . SER A 1 188 ? 1.236 9.151 -2.357 1.00 96.88 188 SER A CA 1
ATOM 1493 C C . SER A 1 188 ? 1.367 10.240 -1.289 1.00 96.88 188 SER A C 1
ATOM 1495 O O . SER A 1 188 ? 1.175 9.974 -0.099 1.00 96.88 188 SER A O 1
ATOM 1497 N N . PHE A 1 189 ? 1.587 11.488 -1.706 1.00 97.19 189 PHE A N 1
ATOM 1498 C CA . PHE A 1 189 ? 1.600 12.646 -0.816 1.00 97.19 189 PHE A CA 1
ATOM 1499 C C . PHE A 1 189 ? 0.241 12.878 -0.130 1.00 97.19 189 PHE A C 1
ATOM 1501 O O . PHE A 1 189 ? 0.181 13.122 1.077 1.00 97.19 189 PHE A O 1
ATOM 1508 N N . ILE A 1 190 ? -0.871 12.733 -0.859 1.00 97.12 190 ILE A N 1
ATOM 1509 C CA . ILE A 1 190 ? -2.226 12.837 -0.290 1.00 97.12 190 ILE A CA 1
ATOM 1510 C C . ILE A 1 190 ? -2.458 11.760 0.780 1.00 97.12 190 ILE A C 1
ATOM 1512 O O . ILE A 1 190 ? -2.978 12.069 1.857 1.00 97.12 190 ILE A O 1
ATOM 1516 N N . ALA A 1 191 ? -2.053 10.509 0.530 1.00 97.44 191 ALA A N 1
ATOM 1517 C CA . ALA A 1 191 ? -2.141 9.443 1.529 1.00 97.44 191 ALA A CA 1
ATOM 1518 C C . ALA A 1 191 ? -1.324 9.781 2.782 1.00 97.44 191 ALA A C 1
ATOM 1520 O O . ALA A 1 191 ? -1.844 9.684 3.898 1.00 97.44 191 ALA A O 1
ATOM 1521 N N . LEU A 1 192 ? -0.082 10.243 2.602 1.00 96.81 192 LEU A N 1
ATOM 1522 C CA . LEU A 1 192 ? 0.790 10.700 3.683 1.00 96.81 192 LEU A CA 1
ATOM 1523 C C . LEU A 1 192 ? 0.119 11.778 4.550 1.00 96.81 192 LEU A C 1
ATOM 1525 O O . LEU A 1 192 ? 0.096 11.649 5.779 1.00 96.81 192 LEU A O 1
ATOM 1529 N N . LEU A 1 193 ? -0.490 12.798 3.937 1.00 97.69 193 LEU A N 1
ATOM 1530 C CA . LEU A 1 193 ? -1.232 13.830 4.667 1.00 97.69 193 LEU A CA 1
ATOM 1531 C C . LEU A 1 193 ? -2.439 13.249 5.409 1.00 97.69 193 LEU A C 1
ATOM 1533 O O . LEU A 1 193 ? -2.698 13.623 6.554 1.00 97.69 193 LEU A O 1
ATOM 1537 N N . GLY A 1 194 ? -3.155 12.301 4.801 1.00 96.81 194 GLY A N 1
ATOM 1538 C CA . GLY A 1 194 ? -4.260 11.590 5.441 1.00 96.81 194 GLY A CA 1
ATOM 1539 C C . GLY A 1 194 ? -3.836 10.887 6.735 1.00 96.81 194 GLY A C 1
ATOM 1540 O O . GLY A 1 194 ? -4.481 11.064 7.775 1.00 96.81 194 GLY A O 1
ATOM 1541 N N . PHE A 1 195 ? -2.722 10.148 6.692 1.00 97.06 195 PHE A N 1
ATOM 1542 C CA . PHE A 1 195 ? -2.132 9.495 7.864 1.00 97.06 195 PHE A CA 1
ATOM 1543 C C . PHE A 1 195 ? -1.695 10.509 8.924 1.00 97.06 195 PHE A C 1
ATOM 1545 O O . PHE A 1 195 ? -2.034 10.345 10.098 1.00 97.06 195 PHE A O 1
ATOM 1552 N N . LEU A 1 196 ? -1.015 11.587 8.527 1.00 95.88 196 LEU A N 1
ATOM 1553 C CA . LEU A 1 196 ? -0.563 12.628 9.450 1.00 95.88 196 LEU A CA 1
ATOM 1554 C C . LEU A 1 196 ? -1.741 13.316 10.162 1.00 95.88 196 LEU A C 1
ATOM 1556 O O . LEU A 1 196 ? -1.736 13.461 11.386 1.00 95.88 196 LEU A O 1
ATOM 1560 N N . ILE A 1 197 ? -2.780 13.695 9.414 1.00 96.00 197 ILE A N 1
ATOM 1561 C CA . ILE A 1 197 ? -3.932 14.435 9.938 1.00 96.00 197 ILE A CA 1
ATOM 1562 C C . ILE A 1 197 ? -4.805 13.536 10.814 1.00 96.00 197 ILE A C 1
ATOM 1564 O O . ILE A 1 197 ? -5.027 13.853 11.984 1.00 96.00 197 ILE A O 1
ATOM 1568 N N . TYR A 1 198 ? -5.331 12.429 10.283 1.00 94.94 198 TYR A N 1
ATOM 1569 C CA . TYR A 1 198 ? -6.298 11.612 11.024 1.00 94.94 198 TYR A CA 1
ATOM 1570 C C . TYR A 1 198 ? -5.634 10.650 12.007 1.00 94.94 198 TYR A C 1
ATOM 1572 O O . TYR A 1 198 ? -6.163 10.462 13.105 1.00 94.94 198 TYR A O 1
ATOM 1580 N N . GLY A 1 199 ? -4.457 10.113 11.676 1.00 93.31 199 GLY A N 1
ATOM 1581 C CA . GLY A 1 199 ? -3.652 9.338 12.620 1.00 93.31 199 GLY A CA 1
ATOM 1582 C C . GLY A 1 199 ? -3.179 10.203 13.785 1.00 93.31 199 GLY A C 1
ATOM 1583 O O . GLY A 1 199 ? -3.387 9.842 14.945 1.00 93.31 199 GLY A O 1
ATOM 1584 N N . GLY A 1 200 ? -2.668 11.406 13.499 1.00 92.56 200 GLY A N 1
ATOM 1585 C CA . GLY A 1 200 ? -2.276 12.383 14.517 1.00 92.56 200 GLY A CA 1
ATOM 1586 C C . GLY A 1 200 ? -3.446 12.828 15.398 1.00 92.56 200 GLY A C 1
ATOM 1587 O O . GLY A 1 200 ? -3.365 12.744 16.626 1.00 92.56 200 GLY A O 1
ATOM 1588 N N . ARG A 1 201 ? -4.575 13.241 14.803 1.00 93.25 201 ARG A N 1
ATOM 1589 C CA . ARG A 1 201 ? -5.788 13.633 15.551 1.00 93.25 201 ARG A CA 1
ATOM 1590 C C . ARG A 1 201 ? -6.276 12.521 16.476 1.00 93.25 201 ARG A C 1
ATOM 1592 O O . ARG A 1 201 ? -6.576 12.793 17.641 1.00 93.25 201 ARG A O 1
ATOM 1599 N N . LEU A 1 202 ? -6.333 11.283 15.982 1.00 90.25 202 LEU A N 1
ATOM 1600 C CA . LEU A 1 202 ? -6.751 10.133 16.778 1.00 90.25 202 LEU A CA 1
ATOM 1601 C C . LEU A 1 202 ? -5.748 9.832 17.902 1.00 90.25 202 LEU A C 1
ATOM 1603 O O . LEU A 1 202 ? -6.160 9.615 19.042 1.00 90.25 202 LEU A O 1
ATOM 1607 N N . PHE A 1 203 ? -4.445 9.888 17.619 1.00 91.44 203 PHE A N 1
ATOM 1608 C CA . PHE A 1 203 ? -3.387 9.692 18.610 1.00 91.44 203 PHE A CA 1
ATOM 1609 C C . PHE A 1 203 ? -3.480 10.707 19.759 1.00 91.44 203 PHE A C 1
ATOM 1611 O O . PHE A 1 203 ? -3.528 10.322 20.930 1.00 91.44 203 PHE A O 1
ATOM 1618 N N . PHE A 1 204 ? -3.582 12.003 19.448 1.00 90.00 204 PHE A N 1
ATOM 1619 C CA . PHE A 1 204 ? -3.720 13.044 20.469 1.00 90.00 204 PHE A CA 1
ATOM 1620 C C . PHE A 1 204 ? -5.021 12.912 21.262 1.00 90.00 204 PHE A C 1
ATOM 1622 O O . PHE A 1 204 ? -5.013 13.107 22.477 1.00 90.00 204 PHE A O 1
ATOM 1629 N N . MET A 1 205 ? -6.130 12.547 20.612 1.00 87.44 205 MET A N 1
ATOM 1630 C CA . MET A 1 205 ? -7.399 12.302 21.297 1.00 87.44 205 MET A CA 1
ATOM 1631 C C . MET A 1 205 ? -7.286 11.150 22.303 1.00 87.44 205 MET A C 1
ATOM 1633 O O . MET A 1 205 ? -7.711 11.295 23.446 1.00 87.44 205 MET A O 1
ATOM 1637 N N . LEU A 1 206 ? -6.670 10.032 21.908 1.00 85.19 206 LEU A N 1
ATOM 1638 C CA . LEU A 1 206 ? -6.461 8.878 22.785 1.00 85.19 206 LEU A CA 1
ATOM 1639 C C . LEU A 1 206 ? -5.506 9.183 23.950 1.00 85.19 206 LEU A C 1
ATOM 1641 O O . LEU A 1 206 ? -5.662 8.599 25.021 1.00 85.19 206 LEU A O 1
ATOM 1645 N N . ARG A 1 207 ? -4.553 10.106 23.767 1.00 85.19 207 ARG A N 1
ATOM 1646 C CA . ARG A 1 207 ? -3.604 10.534 24.808 1.00 85.19 207 ARG A CA 1
ATOM 1647 C C . ARG A 1 207 ? -4.229 11.447 25.872 1.00 85.19 207 ARG A C 1
ATOM 1649 O O . ARG A 1 207 ? -3.731 11.471 26.991 1.00 85.19 207 ARG A O 1
ATOM 1656 N N . ARG A 1 208 ? -5.288 12.202 25.544 1.00 80.62 208 ARG A N 1
ATOM 1657 C CA . ARG A 1 208 ? -5.923 13.169 26.468 1.00 80.62 208 ARG A CA 1
ATOM 1658 C C . ARG A 1 208 ? -6.737 12.528 27.590 1.00 80.62 208 ARG A C 1
ATOM 1660 O O . ARG A 1 208 ? -6.954 13.175 28.606 1.00 80.62 208 ARG A O 1
ATOM 1667 N N . PHE A 1 209 ? -7.202 11.295 27.423 1.00 67.12 209 PHE A N 1
ATOM 1668 C CA . PHE A 1 209 ? -7.904 10.597 28.496 1.00 67.12 209 PHE A CA 1
ATOM 1669 C C . PHE A 1 209 ? -6.893 9.940 29.442 1.00 67.12 209 PHE A C 1
ATOM 1671 O O . PHE A 1 209 ? -5.946 9.327 28.941 1.00 67.12 209 PHE A O 1
ATOM 1678 N N . PRO A 1 210 ? -7.091 9.996 30.774 1.00 58.81 210 PRO A N 1
ATOM 1679 C CA . PRO A 1 210 ? -6.175 9.371 31.720 1.00 58.81 210 PRO A CA 1
ATOM 1680 C C . PRO A 1 210 ? -5.988 7.892 31.345 1.00 58.81 210 PRO A C 1
ATOM 1682 O O . PRO A 1 210 ? -6.947 7.138 31.132 1.00 58.81 210 PRO A O 1
ATOM 1685 N N . ILE A 1 211 ? -4.728 7.501 31.124 1.00 61.91 211 ILE A N 1
ATOM 1686 C CA . ILE A 1 211 ? -4.337 6.175 30.622 1.00 61.91 211 ILE A CA 1
ATOM 1687 C C . ILE A 1 211 ? -4.295 5.207 31.810 1.00 61.91 211 ILE A C 1
ATOM 1689 O O . ILE A 1 211 ? -3.260 4.636 32.138 1.00 61.91 211 ILE A O 1
ATOM 1693 N N . GLU A 1 212 ? -5.431 5.047 32.482 1.00 59.25 212 GLU A N 1
ATOM 1694 C CA . GLU A 1 212 ? -5.543 4.211 33.683 1.00 59.25 212 GLU A CA 1
ATOM 1695 C C . GLU A 1 212 ? -5.626 2.716 33.336 1.00 59.25 212 GLU A C 1
ATOM 1697 O O . GLU A 1 212 ? -5.270 1.864 34.144 1.00 59.25 212 GLU A O 1
ATOM 1702 N N . SER A 1 213 ? -6.022 2.366 32.101 1.00 69.25 213 SER A N 1
ATOM 1703 C CA . SER A 1 213 ? -6.162 0.969 31.669 1.00 69.25 213 SER A CA 1
ATOM 1704 C C . SER A 1 213 ? -5.073 0.507 30.690 1.00 69.25 213 SER A C 1
ATOM 1706 O O . SER A 1 213 ? -4.772 1.154 29.679 1.00 69.25 213 SER A O 1
ATOM 1708 N N . LYS A 1 214 ? -4.539 -0.702 30.937 1.00 69.19 214 LYS A N 1
ATOM 1709 C CA . LYS A 1 214 ? -3.577 -1.397 30.053 1.00 69.19 214 LYS A CA 1
ATOM 1710 C C . LYS A 1 214 ? -4.098 -1.536 28.611 1.00 69.19 214 LYS A C 1
ATOM 1712 O O . LYS A 1 214 ? -3.325 -1.434 27.658 1.00 69.19 214 LYS A O 1
ATOM 1717 N N . GLY A 1 215 ? -5.412 -1.718 28.436 1.00 72.50 215 GLY A N 1
ATOM 1718 C CA . GLY A 1 215 ? -6.062 -1.825 27.124 1.00 72.50 215 GLY A CA 1
ATOM 1719 C C . GLY A 1 215 ? -5.994 -0.537 26.295 1.00 72.50 215 GLY A C 1
ATOM 1720 O O . GLY A 1 215 ? -5.661 -0.589 25.109 1.00 72.50 215 GLY A O 1
ATOM 1721 N N . ARG A 1 216 ? -6.230 0.627 26.917 1.00 73.12 216 ARG A N 1
ATOM 1722 C CA . ARG A 1 216 ? -6.188 1.934 26.238 1.00 73.12 216 ARG A CA 1
ATOM 1723 C C . ARG A 1 216 ? -4.772 2.308 25.800 1.00 73.12 216 ARG A C 1
ATOM 1725 O O . ARG A 1 216 ? -4.589 2.737 24.663 1.00 73.12 216 ARG A O 1
ATOM 1732 N N . ARG A 1 217 ? -3.764 2.052 26.647 1.00 79.44 217 ARG A N 1
ATOM 1733 C CA . ARG A 1 217 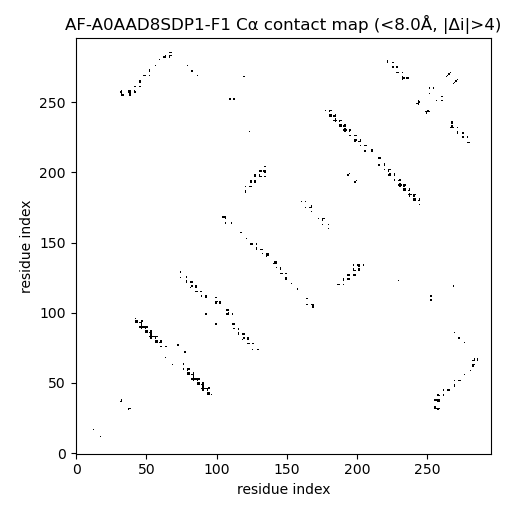? -2.343 2.232 26.293 1.00 79.44 217 ARG A CA 1
ATOM 1734 C C . ARG A 1 217 ? -1.978 1.428 25.046 1.00 79.44 217 ARG A C 1
ATOM 1736 O O . ARG A 1 217 ? -1.375 1.963 24.124 1.00 79.44 217 ARG A O 1
ATOM 1743 N N . LYS A 1 218 ? -2.395 0.161 24.984 1.00 84.50 218 LYS A N 1
ATOM 1744 C CA . LYS A 1 218 ? -2.149 -0.694 23.818 1.00 84.50 218 LYS A CA 1
ATOM 1745 C C . LYS A 1 218 ? -2.789 -0.134 22.545 1.00 84.50 218 LYS A C 1
ATOM 1747 O O . LYS A 1 218 ? -2.149 -0.164 21.502 1.00 84.50 218 LYS A O 1
ATOM 1752 N N . LYS A 1 219 ? -4.007 0.417 22.623 1.00 84.50 219 LYS A N 1
ATOM 1753 C CA . LYS A 1 219 ? -4.666 1.006 21.448 1.00 84.50 219 LYS A CA 1
ATOM 1754 C C . LYS A 1 219 ? -3.962 2.266 20.944 1.00 84.50 219 LYS A C 1
ATOM 1756 O O . LYS A 1 219 ? -3.862 2.453 19.736 1.00 84.50 219 LYS A O 1
ATOM 1761 N N . LEU A 1 220 ? -3.442 3.086 21.857 1.00 86.94 220 LEU A N 1
ATOM 1762 C CA . LEU A 1 220 ? -2.623 4.247 21.510 1.00 86.94 220 LEU A CA 1
ATOM 1763 C C . LEU A 1 220 ? -1.358 3.832 20.739 1.00 86.94 220 LEU A C 1
ATOM 1765 O O . LEU A 1 220 ? -1.071 4.425 19.703 1.00 86.94 220 LEU A O 1
ATOM 1769 N N . TYR A 1 221 ? -0.651 2.792 21.201 1.00 88.12 221 TYR A N 1
ATOM 1770 C CA . TYR A 1 221 ? 0.499 2.236 20.477 1.00 88.12 221 TYR A CA 1
ATOM 1771 C C . TYR A 1 221 ? 0.102 1.674 19.109 1.00 88.12 221 TYR A C 1
ATOM 1773 O O . TYR A 1 221 ? 0.772 1.970 18.130 1.00 88.12 221 TYR A O 1
ATOM 1781 N N . GLU A 1 222 ? -1.008 0.931 19.008 1.00 91.94 222 GLU A N 1
ATOM 1782 C CA . GLU A 1 222 ? -1.500 0.428 17.715 1.00 91.94 222 GLU A CA 1
ATOM 1783 C C . GLU A 1 222 ? -1.711 1.574 16.709 1.00 91.94 222 GLU A C 1
ATOM 1785 O O . GLU A 1 222 ? -1.211 1.504 15.592 1.00 91.94 222 GLU A O 1
ATOM 1790 N N . VAL A 1 223 ? -2.403 2.650 17.105 1.00 91.56 223 VAL A N 1
ATOM 1791 C CA . VAL A 1 223 ? -2.656 3.799 16.215 1.00 91.56 223 VAL A CA 1
ATOM 1792 C C . VAL A 1 223 ? -1.360 4.533 15.873 1.00 91.56 223 VAL A C 1
ATOM 1794 O O . VAL A 1 223 ? -1.104 4.790 14.699 1.00 91.56 223 VAL A O 1
ATOM 1797 N N . GLY A 1 224 ? -0.534 4.854 16.872 1.00 93.38 224 GLY A N 1
ATOM 1798 C CA . GLY A 1 224 ? 0.707 5.603 16.671 1.00 93.38 224 GLY A CA 1
ATOM 1799 C C . GLY A 1 224 ? 1.704 4.862 15.781 1.00 93.38 224 GLY A C 1
ATOM 1800 O O . GLY A 1 224 ? 2.212 5.435 14.821 1.00 93.38 224 GLY A O 1
ATOM 1801 N N . THR A 1 225 ? 1.933 3.573 16.044 1.00 95.12 225 THR A N 1
ATOM 1802 C CA . THR A 1 225 ? 2.865 2.754 15.260 1.00 95.12 225 THR A CA 1
ATOM 1803 C C . THR A 1 225 ? 2.374 2.558 13.830 1.00 95.12 225 THR A C 1
ATOM 1805 O O . THR A 1 225 ? 3.157 2.732 12.902 1.00 95.12 225 THR A O 1
ATOM 1808 N N . VAL A 1 226 ? 1.086 2.262 13.619 1.00 96.25 226 VAL A N 1
ATOM 1809 C CA . VAL A 1 226 ? 0.562 2.112 12.252 1.00 96.25 226 VAL A CA 1
ATOM 1810 C C . VAL A 1 226 ? 0.602 3.439 11.492 1.00 96.25 226 VAL A C 1
ATOM 1812 O O . VAL A 1 226 ? 0.943 3.444 10.313 1.00 96.25 226 VAL A O 1
ATOM 1815 N N . THR A 1 227 ? 0.330 4.564 12.162 1.00 96.12 227 THR A N 1
ATOM 1816 C CA . THR A 1 227 ? 0.462 5.900 11.554 1.00 96.12 227 THR A CA 1
ATOM 1817 C C . THR A 1 227 ? 1.889 6.152 11.096 1.00 96.12 227 THR A C 1
ATOM 1819 O O . THR A 1 227 ? 2.080 6.539 9.951 1.00 96.12 227 THR A O 1
ATOM 1822 N N . ALA A 1 228 ? 2.880 5.889 11.952 1.00 96.94 228 ALA A N 1
ATOM 1823 C CA . ALA A 1 228 ? 4.286 6.082 11.613 1.00 96.94 228 ALA A CA 1
ATOM 1824 C C . ALA A 1 228 ? 4.722 5.196 10.437 1.00 96.94 228 ALA A C 1
ATOM 1826 O O . ALA A 1 228 ? 5.302 5.704 9.485 1.00 96.94 228 ALA A O 1
ATOM 1827 N N . ILE A 1 229 ? 4.375 3.902 10.457 1.00 97.44 229 ILE A N 1
ATOM 1828 C CA . ILE A 1 229 ? 4.709 2.963 9.374 1.00 97.44 229 ILE A CA 1
ATOM 1829 C C . ILE A 1 229 ? 4.133 3.446 8.041 1.00 97.44 229 ILE A C 1
ATOM 1831 O O . ILE A 1 229 ? 4.860 3.544 7.057 1.00 97.44 229 ILE A O 1
ATOM 1835 N N . CYS A 1 230 ? 2.839 3.770 8.006 1.00 97.50 230 CYS A N 1
ATOM 1836 C CA . CYS A 1 230 ? 2.183 4.174 6.765 1.00 97.50 230 CYS A CA 1
ATOM 1837 C C . CYS A 1 230 ? 2.670 5.548 6.292 1.00 97.50 230 CYS A C 1
ATOM 1839 O O . CYS A 1 230 ? 2.897 5.733 5.102 1.00 97.50 230 CYS A O 1
ATOM 1841 N N . PHE A 1 231 ? 2.884 6.494 7.212 1.00 97.38 231 PHE A N 1
ATOM 1842 C CA . PHE A 1 231 ? 3.470 7.794 6.895 1.00 97.38 231 PHE A CA 1
ATOM 1843 C C . PHE A 1 231 ? 4.847 7.633 6.243 1.00 97.38 231 PHE A C 1
ATOM 1845 O O . PHE A 1 231 ? 5.057 8.141 5.149 1.00 97.38 231 PHE A O 1
ATOM 1852 N N . THR A 1 232 ? 5.762 6.885 6.866 1.00 97.19 232 THR A N 1
ATOM 1853 C CA . THR A 1 232 ? 7.109 6.660 6.324 1.00 97.19 232 THR A CA 1
ATOM 1854 C C . THR A 1 232 ? 7.058 5.935 4.982 1.00 97.19 232 THR A C 1
ATOM 1856 O O . THR A 1 232 ? 7.726 6.345 4.041 1.00 97.19 232 THR A O 1
ATOM 1859 N N . CYS A 1 233 ? 6.217 4.910 4.864 1.00 96.75 233 CYS A N 1
ATOM 1860 C CA . CYS A 1 233 ? 5.974 4.188 3.620 1.00 96.75 233 CYS A CA 1
ATOM 1861 C C . CYS A 1 233 ? 5.559 5.129 2.475 1.00 96.75 233 CYS A C 1
ATOM 1863 O O . CYS A 1 233 ? 6.220 5.172 1.440 1.00 96.75 233 CYS A O 1
ATOM 1865 N N . PHE A 1 234 ? 4.494 5.918 2.658 1.00 97.56 234 PHE A N 1
ATOM 1866 C CA . PHE A 1 234 ? 4.017 6.843 1.624 1.00 97.56 234 PHE A CA 1
ATOM 1867 C C . PHE A 1 234 ? 4.971 8.016 1.379 1.00 97.56 234 PHE A C 1
ATOM 1869 O O . PHE A 1 234 ? 5.015 8.520 0.259 1.00 97.56 234 PHE A O 1
ATOM 1876 N N . LEU A 1 235 ? 5.765 8.418 2.378 1.00 97.12 235 LEU A N 1
ATOM 1877 C CA . LEU A 1 235 ? 6.835 9.400 2.198 1.00 97.12 235 LEU A CA 1
ATOM 1878 C C . LEU A 1 235 ? 7.906 8.874 1.244 1.00 97.12 235 LEU A C 1
ATOM 1880 O O . LEU A 1 235 ? 8.250 9.560 0.287 1.00 97.12 235 LEU A O 1
ATOM 1884 N N . ILE A 1 236 ? 8.396 7.652 1.479 1.00 94.69 236 ILE A N 1
ATOM 1885 C CA . ILE A 1 236 ? 9.391 7.016 0.610 1.00 94.69 236 ILE A CA 1
ATOM 1886 C C . ILE A 1 236 ? 8.824 6.885 -0.805 1.00 94.69 236 ILE A C 1
ATOM 1888 O O . ILE A 1 236 ? 9.481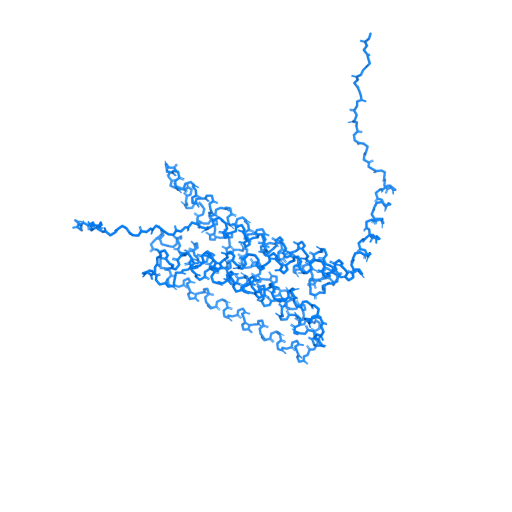 7.307 -1.749 1.00 94.69 236 ILE A O 1
ATOM 1892 N N . ARG A 1 237 ? 7.583 6.397 -0.964 1.00 93.81 237 ARG A N 1
ATOM 1893 C CA . ARG A 1 237 ? 6.934 6.314 -2.286 1.00 93.81 237 ARG A CA 1
ATOM 1894 C C . ARG A 1 237 ? 6.855 7.669 -2.980 1.00 93.81 237 ARG A C 1
ATOM 1896 O O . ARG A 1 237 ? 7.200 7.764 -4.148 1.00 93.81 237 ARG A O 1
ATOM 1903 N N . CYS A 1 238 ? 6.428 8.710 -2.268 1.00 94.19 238 CYS A N 1
ATOM 1904 C CA . CYS A 1 238 ? 6.345 10.060 -2.815 1.00 94.19 238 CYS A CA 1
ATOM 1905 C C . CYS A 1 238 ? 7.713 10.555 -3.303 1.00 94.19 238 CYS A C 1
ATOM 1907 O O . CYS A 1 238 ? 7.815 11.045 -4.422 1.00 94.19 238 CYS A O 1
ATOM 1909 N N . ILE A 1 239 ? 8.760 10.404 -2.488 1.00 92.25 239 ILE A N 1
ATOM 1910 C CA . ILE A 1 239 ? 10.109 10.864 -2.837 1.00 92.25 239 ILE A CA 1
ATOM 1911 C C . ILE A 1 239 ? 10.652 10.073 -4.024 1.00 92.25 239 ILE A C 1
ATOM 1913 O O . ILE A 1 239 ? 11.119 10.675 -4.982 1.00 92.25 239 ILE A O 1
ATOM 1917 N N . VAL A 1 240 ? 10.567 8.742 -3.986 1.00 89.69 240 VAL A N 1
ATOM 1918 C CA . VAL A 1 240 ? 11.126 7.894 -5.043 1.00 89.69 240 VAL A CA 1
ATOM 1919 C C . VAL A 1 240 ? 10.408 8.127 -6.372 1.00 89.69 240 VAL A C 1
ATOM 1921 O O . VAL A 1 240 ? 11.078 8.294 -7.383 1.00 89.69 240 VAL A O 1
ATOM 1924 N N . MET A 1 241 ? 9.075 8.248 -6.382 1.00 88.38 241 MET A N 1
ATOM 1925 C CA . MET A 1 241 ? 8.336 8.557 -7.615 1.00 88.38 241 MET A CA 1
ATOM 1926 C C . MET A 1 241 ? 8.623 9.970 -8.135 1.00 88.38 241 MET A C 1
ATOM 1928 O O . MET A 1 241 ? 8.695 10.172 -9.344 1.00 88.38 241 MET A O 1
ATOM 1932 N N . ALA A 1 242 ? 8.825 10.949 -7.248 1.00 87.81 242 ALA A N 1
ATOM 1933 C CA . ALA A 1 242 ? 9.242 12.287 -7.654 1.00 87.81 242 ALA A CA 1
ATOM 1934 C C . ALA A 1 242 ? 10.653 12.275 -8.261 1.00 87.81 242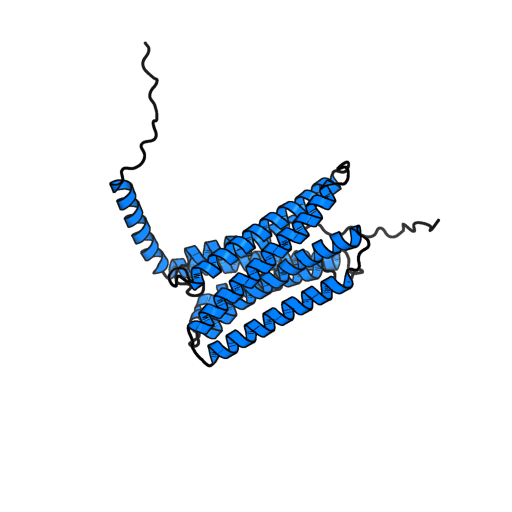 ALA A C 1
ATOM 1936 O O . ALA A 1 242 ? 10.858 12.857 -9.319 1.00 87.81 242 ALA A O 1
ATOM 1937 N N . VAL A 1 243 ? 11.612 11.580 -7.648 1.00 87.00 243 VAL A N 1
ATOM 1938 C CA . VAL A 1 243 ? 12.982 11.467 -8.176 1.00 87.00 243 VAL A CA 1
ATOM 1939 C C . VAL A 1 243 ? 12.990 10.720 -9.510 1.00 87.00 243 VAL A C 1
ATOM 1941 O O . VAL A 1 243 ? 13.534 11.234 -10.478 1.00 87.00 243 VAL A O 1
ATOM 1944 N N . SER A 1 244 ? 12.284 9.590 -9.603 1.00 83.38 244 SER A N 1
ATOM 1945 C CA . SER A 1 244 ? 12.121 8.815 -10.842 1.00 83.38 244 SER A CA 1
ATOM 1946 C C . SER A 1 244 ? 11.465 9.607 -11.981 1.00 83.38 244 SER A C 1
ATOM 1948 O O . SER A 1 244 ? 11.574 9.208 -13.140 1.00 83.38 244 SER A O 1
ATOM 1950 N N . SER A 1 245 ? 10.760 10.701 -11.680 1.00 82.88 245 SER A N 1
ATOM 1951 C CA . SER A 1 245 ? 10.185 11.572 -12.707 1.00 82.88 245 SER A CA 1
ATOM 1952 C C . SER A 1 245 ? 11.228 12.487 -13.364 1.00 82.88 245 SER A C 1
ATOM 1954 O O . SER A 1 245 ? 11.015 12.942 -14.483 1.00 82.88 245 SER A O 1
ATOM 1956 N N . PHE A 1 246 ? 12.365 12.726 -12.702 1.00 80.88 246 PHE A N 1
ATOM 1957 C CA . PHE A 1 246 ? 13.453 13.572 -13.203 1.00 80.88 246 PHE A CA 1
ATOM 1958 C C . PHE A 1 246 ? 14.717 12.790 -13.576 1.00 80.88 246 PHE A C 1
ATOM 1960 O O . PHE A 1 246 ? 15.544 13.320 -14.313 1.00 80.88 246 PHE A O 1
ATOM 1967 N N . ASP A 1 247 ? 14.860 11.559 -13.081 1.00 75.75 247 ASP A N 1
ATOM 1968 C CA . ASP A 1 247 ? 16.008 10.688 -13.321 1.00 75.75 247 ASP A CA 1
ATOM 1969 C C . ASP A 1 247 ? 15.539 9.319 -13.837 1.00 75.75 247 ASP A C 1
ATOM 1971 O O . ASP A 1 247 ? 14.857 8.565 -13.133 1.00 75.75 247 ASP A O 1
ATOM 1975 N N . THR A 1 248 ? 15.872 9.016 -15.093 1.00 67.38 248 THR A N 1
ATOM 1976 C CA . THR A 1 248 ? 15.522 7.753 -15.755 1.00 67.38 248 THR A CA 1
ATOM 1977 C C . THR A 1 248 ? 16.315 6.566 -15.219 1.00 67.38 248 THR A C 1
ATOM 1979 O O . THR A 1 248 ? 15.771 5.461 -15.202 1.00 67.38 248 THR A O 1
ATOM 1982 N N . ASP A 1 249 ? 17.527 6.790 -14.703 1.00 64.12 249 ASP A N 1
ATOM 1983 C CA . ASP A 1 249 ? 18.408 5.740 -14.165 1.00 64.12 249 ASP A CA 1
ATOM 1984 C C . ASP A 1 249 ? 17.951 5.274 -12.769 1.00 64.12 249 ASP A C 1
ATOM 1986 O O . ASP A 1 249 ? 18.436 4.293 -12.218 1.00 64.12 249 ASP A O 1
ATOM 1990 N N . LEU A 1 250 ? 16.981 5.977 -12.177 1.00 62.47 250 LEU A N 1
ATOM 1991 C CA . LEU A 1 250 ? 16.319 5.608 -10.924 1.00 62.47 250 LEU A CA 1
ATOM 1992 C C . LEU A 1 250 ? 14.863 5.182 -11.142 1.00 62.47 250 LEU A C 1
ATOM 1994 O O . LEU A 1 250 ? 14.081 5.122 -10.186 1.00 62.47 250 LEU A O 1
ATOM 1998 N N . SER A 1 251 ? 14.466 4.927 -12.392 1.00 64.00 251 SER A N 1
ATOM 1999 C CA . SER A 1 251 ? 13.082 4.595 -12.704 1.00 64.00 251 SER A CA 1
ATOM 2000 C C . SER A 1 251 ? 12.735 3.150 -12.348 1.00 64.00 251 SER A C 1
ATOM 2002 O O . SER A 1 251 ? 13.221 2.204 -12.945 1.00 64.00 251 SER A O 1
ATOM 2004 N N . LEU A 1 252 ? 11.819 2.983 -11.390 1.00 63.19 252 LEU A N 1
ATOM 2005 C CA . LEU A 1 252 ? 11.334 1.671 -10.919 1.00 63.19 252 LEU A CA 1
ATOM 2006 C C . LEU A 1 252 ? 10.423 0.942 -11.923 1.00 63.19 252 LEU A C 1
ATOM 2008 O O . LEU A 1 252 ? 9.944 -0.164 -11.673 1.00 63.19 252 LEU A O 1
ATOM 2012 N N . GLU A 1 253 ? 10.086 1.611 -13.024 1.00 57.97 253 GLU A N 1
ATOM 2013 C CA . GLU A 1 253 ? 9.334 1.039 -14.145 1.00 57.97 253 GLU A CA 1
ATOM 2014 C C . GLU A 1 253 ? 10.251 0.254 -15.085 1.00 57.97 253 GLU A C 1
ATOM 2016 O O . GLU A 1 253 ? 9.792 -0.627 -15.813 1.00 57.97 253 GLU A O 1
ATOM 2021 N N . VAL A 1 254 ? 11.545 0.571 -15.041 1.00 55.06 254 VAL A N 1
ATOM 2022 C CA . VAL A 1 254 ? 12.608 -0.132 -15.732 1.00 55.06 254 VAL A CA 1
ATOM 2023 C C . VAL A 1 254 ? 13.217 -1.061 -14.688 1.00 55.06 254 VAL A C 1
ATOM 2025 O O . VAL A 1 254 ? 14.042 -0.658 -13.876 1.00 55.06 254 VAL A O 1
ATOM 2028 N N . LEU A 1 255 ? 12.746 -2.307 -14.662 1.00 59.12 255 LEU A N 1
ATOM 2029 C CA . LEU A 1 255 ? 13.149 -3.354 -13.710 1.00 59.12 255 LEU A CA 1
ATOM 2030 C C . LEU A 1 255 ? 14.615 -3.826 -13.880 1.00 59.12 255 LEU A C 1
ATOM 2032 O O . LEU A 1 255 ? 14.961 -4.961 -13.556 1.00 59.12 255 LEU A O 1
ATOM 2036 N N . ASP A 1 256 ? 15.486 -2.944 -14.370 1.00 67.31 256 ASP A N 1
ATOM 2037 C CA . ASP A 1 256 ? 16.907 -3.174 -14.638 1.00 67.31 256 ASP A CA 1
ATOM 2038 C C . ASP A 1 256 ? 17.766 -3.032 -13.367 1.00 67.31 256 ASP A C 1
ATOM 2040 O O . ASP A 1 256 ? 18.960 -3.336 -13.371 1.00 67.31 256 ASP A O 1
ATOM 2044 N N . HIS A 1 257 ? 17.158 -2.625 -12.245 1.00 78.94 257 HIS A N 1
ATOM 2045 C CA . HIS A 1 257 ? 17.813 -2.495 -10.943 1.00 78.94 257 HIS A CA 1
ATOM 2046 C C . HIS A 1 257 ? 17.192 -3.448 -9.913 1.00 78.94 257 HIS A C 1
ATOM 2048 O O . HIS A 1 257 ? 16.555 -3.005 -8.950 1.00 78.94 257 HIS A O 1
ATOM 2054 N N . PRO A 1 258 ? 17.409 -4.770 -10.041 1.00 82.81 258 PRO A N 1
ATOM 2055 C CA . PRO A 1 258 ? 16.691 -5.777 -9.257 1.00 82.81 258 PRO A CA 1
ATOM 2056 C C . PRO A 1 258 ? 16.869 -5.623 -7.746 1.00 82.81 258 PRO A C 1
ATOM 2058 O O . PRO A 1 258 ? 15.940 -5.866 -6.975 1.00 82.81 258 PRO A O 1
ATOM 2061 N N . ILE A 1 259 ? 18.046 -5.178 -7.297 1.00 84.50 259 ILE A N 1
ATOM 2062 C CA . ILE A 1 259 ? 18.293 -4.902 -5.878 1.00 84.50 259 ILE A CA 1
ATOM 2063 C C . ILE A 1 259 ? 17.521 -3.659 -5.416 1.00 84.50 259 ILE A C 1
ATOM 2065 O O . ILE A 1 259 ? 16.945 -3.666 -4.324 1.00 84.50 259 ILE A O 1
ATOM 2069 N N . LEU A 1 260 ? 17.502 -2.590 -6.218 1.00 85.25 260 LEU A N 1
ATOM 2070 C CA . LEU A 1 260 ? 16.788 -1.359 -5.880 1.00 85.25 260 LEU A CA 1
ATOM 2071 C C . LEU A 1 260 ? 15.281 -1.618 -5.795 1.00 85.25 260 LEU A C 1
ATOM 2073 O O . LEU A 1 260 ? 14.660 -1.253 -4.794 1.00 85.25 260 LEU A O 1
ATOM 2077 N N . ASP A 1 261 ? 14.728 -2.321 -6.783 1.00 87.94 261 ASP A N 1
ATOM 2078 C CA . ASP A 1 261 ? 13.328 -2.739 -6.800 1.00 87.94 261 ASP A CA 1
ATOM 2079 C C . ASP A 1 261 ? 13.001 -3.604 -5.590 1.00 87.94 261 ASP A C 1
ATOM 2081 O O . ASP A 1 261 ? 12.026 -3.346 -4.877 1.00 87.94 261 ASP A O 1
ATOM 2085 N N . PHE A 1 262 ? 13.854 -4.588 -5.292 1.00 91.56 262 PHE A N 1
ATOM 2086 C CA . PHE A 1 262 ? 13.696 -5.435 -4.119 1.00 91.56 262 PHE A CA 1
ATOM 2087 C C . PHE A 1 262 ? 13.541 -4.603 -2.842 1.00 91.56 262 PHE A C 1
ATOM 2089 O O . PHE A 1 262 ? 12.564 -4.768 -2.106 1.00 91.56 262 PHE A O 1
ATOM 2096 N N . PHE A 1 263 ? 14.455 -3.665 -2.584 1.00 91.62 263 PHE A N 1
ATOM 2097 C CA . PHE A 1 263 ? 14.370 -2.819 -1.395 1.00 91.62 263 PHE A CA 1
ATOM 2098 C C . PHE A 1 263 ? 13.173 -1.870 -1.426 1.00 91.62 263 PHE A C 1
ATOM 2100 O O . PHE A 1 263 ? 12.514 -1.701 -0.396 1.00 91.62 263 PHE A O 1
ATOM 2107 N N . TYR A 1 264 ? 12.855 -1.284 -2.579 1.00 92.69 264 TYR A N 1
ATOM 2108 C CA . TYR A 1 264 ? 11.702 -0.404 -2.727 1.00 92.69 264 TYR A CA 1
ATOM 2109 C C . TYR A 1 264 ? 10.399 -1.123 -2.363 1.00 92.69 264 TYR A C 1
ATOM 2111 O O . TYR A 1 264 ? 9.663 -0.661 -1.485 1.00 92.69 264 TYR A O 1
ATOM 2119 N N . TYR A 1 265 ? 10.125 -2.276 -2.974 1.00 95.19 265 TYR A N 1
ATOM 2120 C CA . TYR A 1 265 ? 8.897 -3.037 -2.738 1.00 95.19 265 TYR A CA 1
ATOM 2121 C C . TYR A 1 265 ? 8.857 -3.639 -1.327 1.00 95.19 265 TYR A C 1
ATOM 2123 O O . TYR A 1 265 ? 7.804 -3.654 -0.680 1.00 95.19 265 TYR A O 1
ATOM 2131 N N . MET A 1 266 ? 10.007 -4.047 -0.783 1.00 96.00 266 MET A N 1
ATOM 2132 C CA . MET A 1 266 ? 10.098 -4.484 0.610 1.00 96.00 266 MET A CA 1
ATOM 2133 C C . MET A 1 266 ? 9.728 -3.365 1.588 1.00 96.00 266 MET A C 1
ATOM 2135 O O . MET A 1 266 ? 8.890 -3.571 2.468 1.00 96.00 266 MET A O 1
ATOM 2139 N N . LEU A 1 267 ? 10.321 -2.177 1.443 1.00 95.12 267 LEU A N 1
ATOM 2140 C CA . LEU A 1 267 ? 10.144 -1.059 2.375 1.00 95.12 267 LEU A CA 1
ATOM 2141 C C . LEU A 1 267 ? 8.799 -0.347 2.221 1.00 95.12 267 LEU A C 1
ATOM 2143 O O . LEU A 1 267 ? 8.251 0.138 3.212 1.00 95.12 267 LEU A O 1
ATOM 2147 N N . THR A 1 268 ? 8.275 -0.265 0.999 1.00 95.31 268 THR A N 1
ATOM 2148 C CA . THR A 1 268 ? 7.086 0.543 0.698 1.00 95.31 268 THR A CA 1
ATOM 2149 C C . THR A 1 268 ? 5.801 -0.257 0.550 1.00 95.31 268 THR A C 1
ATOM 2151 O O . THR A 1 268 ? 4.734 0.343 0.486 1.00 95.31 268 THR A O 1
ATOM 2154 N N . GLU A 1 269 ? 5.852 -1.590 0.528 1.00 96.56 269 GLU A N 1
ATOM 2155 C CA . GLU A 1 269 ? 4.641 -2.400 0.362 1.00 96.56 269 GLU A CA 1
ATOM 2156 C C . GLU A 1 269 ? 4.620 -3.626 1.276 1.00 96.56 269 GLU A C 1
ATOM 2158 O O . GLU A 1 269 ? 3.724 -3.734 2.119 1.00 96.56 269 GLU A O 1
ATOM 2163 N N . ILE A 1 270 ? 5.614 -4.517 1.186 1.00 98.12 270 ILE A N 1
ATOM 2164 C CA . ILE A 1 270 ? 5.614 -5.795 1.924 1.00 98.12 270 ILE A CA 1
ATOM 2165 C C . ILE A 1 270 ? 5.721 -5.565 3.433 1.00 98.12 270 ILE A C 1
ATOM 2167 O O . ILE A 1 270 ? 4.862 -6.027 4.189 1.00 98.12 270 ILE A O 1
ATOM 2171 N N . LEU A 1 271 ? 6.753 -4.849 3.898 1.00 97.50 271 LEU A N 1
ATOM 2172 C CA . LEU A 1 271 ? 6.963 -4.608 5.328 1.00 97.50 271 LEU A CA 1
ATOM 2173 C C . LEU A 1 271 ? 5.812 -3.801 5.945 1.00 97.50 271 LEU A C 1
ATOM 2175 O O . LEU A 1 271 ? 5.294 -4.234 6.980 1.00 97.50 271 LEU A O 1
ATOM 2179 N N . PRO A 1 272 ? 5.329 -2.698 5.335 1.00 97.56 272 PRO A N 1
ATOM 2180 C CA . PRO A 1 272 ? 4.130 -2.019 5.813 1.00 97.56 272 PRO A CA 1
ATOM 2181 C C . PRO A 1 272 ? 2.907 -2.941 5.889 1.00 97.56 272 PRO A C 1
ATOM 2183 O O . PRO A 1 272 ? 2.181 -2.897 6.883 1.00 97.56 272 PRO A O 1
ATOM 2186 N N . SER A 1 273 ? 2.679 -3.809 4.897 1.00 98.19 273 SER A N 1
ATOM 2187 C CA . SER A 1 273 ? 1.558 -4.770 4.889 1.00 98.19 273 SER A CA 1
ATOM 2188 C C . SER A 1 273 ? 1.666 -5.783 6.011 1.00 98.19 273 SER A C 1
ATOM 2190 O O . SER A 1 273 ? 0.752 -5.904 6.833 1.00 98.19 273 SER A O 1
ATOM 2192 N N . ALA A 1 274 ? 2.810 -6.450 6.120 1.00 98.31 274 ALA A N 1
ATOM 2193 C CA . ALA A 1 274 ? 3.058 -7.442 7.152 1.00 98.31 274 ALA A CA 1
ATOM 2194 C C . ALA A 1 274 ? 2.925 -6.844 8.562 1.00 98.31 274 ALA A C 1
ATOM 2196 O O . ALA A 1 274 ? 2.227 -7.401 9.415 1.00 98.31 274 ALA A O 1
ATOM 2197 N N . LEU A 1 275 ? 3.544 -5.684 8.809 1.00 97.88 275 LEU A N 1
ATOM 2198 C CA . LEU A 1 275 ? 3.520 -5.032 10.117 1.00 97.88 275 LEU A CA 1
ATOM 2199 C C . LEU A 1 275 ? 2.119 -4.544 10.488 1.00 97.88 275 LEU A C 1
ATOM 2201 O O . LEU A 1 275 ? 1.683 -4.753 11.621 1.00 97.88 275 LEU A O 1
ATOM 2205 N N . VAL A 1 276 ? 1.379 -3.933 9.559 1.00 97.56 276 VAL A N 1
ATOM 2206 C CA . VAL A 1 276 ? 0.020 -3.452 9.846 1.00 97.56 276 VAL A CA 1
ATOM 2207 C C . VAL A 1 276 ? -0.936 -4.615 10.099 1.00 97.56 276 VAL A C 1
ATOM 2209 O O . VAL A 1 276 ? -1.664 -4.586 11.096 1.00 97.56 276 VAL A O 1
ATOM 2212 N N . LEU A 1 277 ? -0.887 -5.678 9.291 1.00 97.31 277 LEU A N 1
ATOM 2213 C CA . LEU A 1 277 ? -1.664 -6.899 9.533 1.00 97.31 277 LEU A CA 1
ATOM 2214 C C . LEU A 1 277 ? -1.299 -7.547 10.874 1.00 97.31 277 LEU A C 1
ATOM 2216 O O . LEU A 1 277 ? -2.177 -8.040 11.584 1.00 97.31 277 LEU A O 1
ATOM 2220 N N . PHE A 1 278 ? -0.023 -7.525 11.263 1.00 97.06 278 PHE A N 1
ATOM 2221 C CA . PHE A 1 278 ? 0.428 -8.038 12.554 1.00 97.06 278 PHE A CA 1
ATOM 2222 C C . PHE A 1 278 ? -0.080 -7.197 13.731 1.00 97.06 278 PHE A C 1
ATOM 2224 O O . PHE A 1 278 ? -0.569 -7.749 14.720 1.00 97.06 278 PHE A O 1
ATOM 2231 N N . ILE A 1 279 ? 0.005 -5.868 13.643 1.00 94.81 279 ILE A N 1
ATOM 2232 C CA . ILE A 1 279 ? -0.448 -4.958 14.704 1.00 94.81 279 ILE A CA 1
ATOM 2233 C C . ILE A 1 279 ? -1.971 -5.056 14.875 1.00 94.81 279 ILE A C 1
ATOM 2235 O O . ILE A 1 279 ? -2.469 -5.097 16.004 1.00 94.81 279 ILE A O 1
ATOM 2239 N N . LEU A 1 280 ? -2.709 -5.164 13.766 1.00 91.75 280 LEU A N 1
ATOM 2240 C CA . LEU A 1 280 ? -4.173 -5.205 13.740 1.00 91.75 280 LEU A CA 1
ATOM 2241 C C . LEU A 1 280 ? -4.770 -6.625 13.806 1.00 91.75 280 LEU A C 1
ATOM 2243 O O . LEU A 1 280 ? -5.987 -6.772 13.745 1.00 91.75 280 LEU A O 1
ATOM 2247 N N . ARG A 1 281 ? -3.959 -7.673 14.027 1.00 91.88 281 ARG A N 1
ATOM 2248 C CA . ARG A 1 281 ? -4.382 -9.096 14.018 1.00 91.88 281 ARG A CA 1
ATOM 2249 C C . ARG A 1 281 ? -5.423 -9.503 15.063 1.00 91.88 281 ARG A C 1
ATOM 2251 O O . ARG A 1 281 ? -5.860 -10.654 15.096 1.00 91.88 281 ARG A O 1
ATOM 2258 N N . LYS A 1 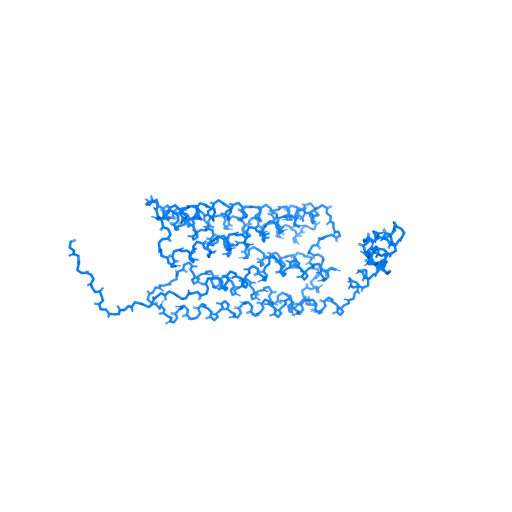282 ? -5.745 -8.626 16.013 1.00 87.75 282 LYS A N 1
ATOM 2259 C CA . LYS A 1 282 ? -6.672 -8.963 17.094 1.00 87.75 282 LYS A CA 1
ATOM 2260 C C . LYS A 1 282 ? -8.077 -9.163 16.542 1.00 87.75 282 LYS A C 1
ATOM 2262 O O . LYS A 1 282 ? -8.626 -8.298 15.866 1.00 87.75 282 LYS A O 1
ATOM 2267 N N . LEU A 1 283 ? -8.671 -10.288 16.921 1.00 84.19 283 LEU A N 1
ATOM 2268 C CA . LEU A 1 283 ? -10.047 -10.603 16.575 1.00 84.19 283 LEU A CA 1
ATOM 2269 C C . LEU A 1 283 ? -11.030 -9.772 17.413 1.00 84.19 283 LEU A C 1
ATOM 2271 O O . LEU A 1 283 ? -10.749 -9.498 18.587 1.00 84.19 283 LEU A O 1
ATOM 2275 N N . PRO A 1 284 ? -12.195 -9.419 16.845 1.00 82.25 284 PRO A N 1
ATOM 2276 C CA . PRO A 1 284 ? -13.273 -8.814 17.611 1.00 82.25 284 PRO A CA 1
ATOM 2277 C C . PRO A 1 284 ? -13.739 -9.751 18.747 1.00 82.25 284 PRO A C 1
ATOM 2279 O O . PRO A 1 284 ? -13.676 -10.985 18.615 1.00 82.25 284 PRO A O 1
ATOM 2282 N N . PRO A 1 285 ? -14.175 -9.190 19.892 1.00 80.81 285 PRO A N 1
ATOM 2283 C CA . PRO A 1 285 ? -14.686 -9.983 21.005 1.00 80.81 285 PRO A CA 1
ATOM 2284 C C . PRO A 1 285 ? -15.928 -10.775 20.570 1.00 80.81 285 PRO A C 1
ATOM 2286 O O . PRO A 1 285 ? -16.759 -10.269 19.820 1.00 80.81 285 PRO A O 1
ATOM 2289 N N . LYS A 1 286 ? -16.053 -12.025 21.043 1.00 75.00 286 LYS A N 1
ATOM 2290 C CA . LYS A 1 286 ? -17.282 -12.812 20.841 1.00 75.00 286 LYS A CA 1
ATOM 2291 C C . LYS A 1 286 ? -18.385 -12.187 21.686 1.00 75.00 286 LYS A C 1
ATOM 2293 O O . LYS A 1 286 ? -18.134 -11.857 22.846 1.00 75.00 286 LYS A O 1
ATOM 2298 N N . ARG A 1 287 ? -19.592 -12.069 21.137 1.00 65.31 287 ARG A N 1
ATOM 2299 C CA . ARG A 1 287 ? -20.764 -11.733 21.947 1.00 65.31 287 ARG A CA 1
ATOM 2300 C C . ARG A 1 287 ? -21.015 -12.892 22.918 1.00 65.31 287 ARG A C 1
ATOM 2302 O O . ARG A 1 287 ? -21.062 -14.041 22.489 1.00 65.31 287 ARG A O 1
ATOM 2309 N N . VAL A 1 288 ? -21.127 -12.603 24.215 1.00 63.72 288 VAL A N 1
ATOM 2310 C CA . VAL A 1 288 ? -21.599 -13.588 25.199 1.00 63.72 288 VAL A CA 1
ATOM 2311 C C . VAL A 1 288 ? -23.123 -13.640 25.060 1.00 63.72 288 VAL A C 1
ATOM 2313 O O . VAL A 1 288 ? -23.762 -12.599 25.246 1.00 63.72 288 VAL A O 1
ATOM 2316 N N . PRO A 1 289 ? -23.732 -14.780 24.692 1.00 49.53 289 PRO A N 1
ATOM 2317 C CA . PRO A 1 289 ? -25.185 -14.895 24.681 1.00 49.53 289 PRO A CA 1
ATOM 2318 C C . PRO A 1 289 ? -25.689 -14.729 26.124 1.00 49.53 289 PRO A C 1
ATOM 2320 O O . PRO A 1 289 ? -25.326 -15.529 26.980 1.00 49.53 289 PRO A O 1
ATOM 2323 N N . GLY A 1 290 ? -26.467 -13.678 26.415 1.00 53.53 290 GLY A N 1
ATOM 2324 C CA . GLY A 1 290 ? -27.186 -13.553 27.696 1.00 53.53 290 GLY A CA 1
ATOM 2325 C C . GLY A 1 290 ? -27.066 -12.238 28.476 1.00 53.53 290 GLY A C 1
ATOM 2326 O O . GLY A 1 290 ? -27.844 -12.044 29.402 1.00 53.53 290 GLY A O 1
ATOM 2327 N N . GLN A 1 291 ? -26.183 -11.295 28.128 1.00 46.62 291 GLN A N 1
ATOM 2328 C CA . GLN A 1 291 ? -26.190 -9.972 28.781 1.00 46.62 291 GLN A CA 1
ATOM 2329 C C . GLN A 1 291 ? -27.202 -9.029 28.112 1.00 46.62 291 GLN A C 1
ATOM 2331 O O . GLN A 1 291 ? -26.845 -8.144 27.336 1.00 46.62 291 GLN A O 1
ATOM 2336 N N . TYR A 1 292 ? -28.483 -9.222 28.431 1.00 46.88 292 TYR A N 1
ATOM 2337 C CA . TYR A 1 292 ? -29.448 -8.125 28.403 1.00 46.88 292 TYR A CA 1
ATOM 2338 C C . TYR A 1 292 ? -29.014 -7.128 29.483 1.00 46.88 292 TYR A C 1
ATOM 2340 O O . TYR A 1 292 ? -29.136 -7.417 30.671 1.00 46.88 292 TYR A O 1
ATOM 2348 N N . GLN A 1 293 ? -28.468 -5.973 29.099 1.00 46.56 293 GLN A N 1
ATOM 2349 C CA . GLN A 1 293 ? -28.502 -4.836 30.013 1.00 46.56 293 GLN A CA 1
ATOM 2350 C C . GLN A 1 293 ? -29.955 -4.352 30.048 1.00 46.56 293 GLN A C 1
ATOM 2352 O O . GLN A 1 293 ? -30.466 -3.970 28.991 1.00 46.56 293 GLN A O 1
ATOM 2357 N N . PRO A 1 294 ? -30.650 -4.403 31.198 1.00 47.12 294 PRO A N 1
ATOM 2358 C CA . PRO A 1 294 ? -31.944 -3.759 31.302 1.00 47.12 294 PRO A CA 1
ATOM 2359 C C . PRO A 1 294 ? -31.730 -2.261 31.088 1.00 47.12 294 PRO A C 1
ATOM 2361 O O . PRO A 1 294 ? -30.865 -1.649 31.716 1.00 47.12 294 PRO A O 1
ATOM 2364 N N . ILE A 1 295 ? -32.499 -1.695 30.162 1.00 57.16 295 ILE A N 1
ATOM 2365 C CA . ILE A 1 295 ? -32.627 -0.249 30.014 1.00 57.16 295 ILE A CA 1
ATOM 2366 C C . ILE A 1 295 ? -33.211 0.251 31.338 1.00 57.16 295 ILE A C 1
ATOM 2368 O O . ILE A 1 295 ? -34.269 -0.224 31.756 1.00 57.16 295 ILE A O 1
ATOM 2372 N N . ARG A 1 296 ? -32.496 1.150 32.011 1.00 44.75 296 ARG A N 1
ATOM 2373 C CA . ARG A 1 296 ? -33.002 1.908 33.153 1.00 44.75 296 ARG A CA 1
ATOM 2374 C C . ARG A 1 296 ? -32.995 3.380 32.793 1.00 44.75 296 ARG A C 1
ATOM 2376 O O . ARG A 1 296 ? -32.016 3.792 32.129 1.00 44.75 296 ARG A O 1
#